Protein AF-A0A9J7KSR6-F1 (afdb_monomer_lite)

Foldseek 3Di:
DDDPDDDDDDDDDPDDPPDPPLDDQDLAAEFQRLSHQDADQAAPVGFGFDQLCDPPPHHDPSHCVNQVPSNSGGRGFTDSPSPRHTKGQGNDNVGGIHHHPRHHDQFAAEFQNLVTQGAAQAAPVGFGFDQLCDPPPHHDPSHCVNQVPSNSGGRGFTDSDSDRHTKGQGNDSVGGIHHHDGHHPPDD

Secondary structure (DSSP, 8-state):
----PPPPP--PPPPP----------SSB-TTSTT------B-TTSPBBPPTT--SSS--S--TTT-TTTT--TT--B-SS--SS-EEEBS-TT--EEE--PPBPPP-B-TTSTT------B-TTSPBBPPTT--SSS--S--TTT-TTTT--TT--B-SS--SS-EEEBS-TT--EEE---PBTT--

Sequence (188 aa):
MADTGLPKPLVVPALLPTSSTTPAPGPCQVGDGASYRGTVSVTQTGKTCQRWDSQTPHWSYNTPENHPSSGLVENYCRNPDGDLRVWCYTTDPDERWDYCDVPVCKPCQVGDGASYRGTVAVTQTGKTCQRWDSQTPHWSYNTPENHPSSGLVENYCRNPDGDLRVWCYTTDPDERWDYCDVPVCGMP

Radius of gyration: 25.18 Å; chains: 1; bounding box: 47×76×62 Å

pLDDT: mean 87.92, std 18.55, range [38.22, 98.81]

Organism: Branchiostoma floridae (NCBI:txid7739)

InterPro domains:
  IPR000001 Kringle [PF00051] (28-105)
  IPR000001 Kringle [PF00051] (108-185)
  IPR000001 Kringle [PS50070] (27-105)
  IPR000001 Kringle [PS50070] (107-185)
  IPR000001 Kringle [SM00130] (26-107)
  IPR000001 Kringle [SM00130] (108-187)
  IPR000001 Kringle [cd00108] (26-105)
  IPR000001 Kringle [cd00108] (107-185)
  IPR013806 Kringle-like fold [SSF57440] (21-106)
  IPR013806 Kringle-like fold [SSF57440] (107-187)
  IPR018056 Kringle, conserved site [PS00021] (76-88)
  IPR018056 Kringle, conserved site [PS00021] (156-168)
  IPR038178 Kringle superfamily [G3DSA:2.40.20.10] (16-106)
  IPR038178 Kringle superfamily [G3DSA:2.40.20.10] (107-188)
  IPR050759 Serine proteases and regulators with kringle domains [PTHR24261] (22-106)

Structure (mmCIF, N/CA/C/O backbone):
data_AF-A0A9J7KSR6-F1
#
_entry.id   AF-A0A9J7KSR6-F1
#
loop_
_atom_site.group_PDB
_atom_site.id
_atom_site.type_symbol
_atom_site.label_atom_id
_atom_site.label_alt_id
_atom_site.label_comp_id
_atom_site.label_asym_id
_atom_site.label_entity_id
_atom_site.label_seq_id
_atom_site.pdbx_PDB_ins_code
_atom_site.Cartn_x
_atom_site.Cartn_y
_atom_site.Cartn_z
_atom_site.occupancy
_atom_site.B_iso_or_equiv
_atom_site.auth_seq_id
_atom_site.auth_comp_id
_atom_site.auth_asym_id
_atom_site.auth_atom_id
_atom_site.pdbx_PDB_model_num
ATOM 1 N N . MET A 1 1 ? 26.097 62.519 31.591 1.00 45.75 1 MET A N 1
ATOM 2 C CA . MET A 1 1 ? 25.568 61.147 31.725 1.00 45.75 1 MET A CA 1
ATOM 3 C C . MET A 1 1 ? 24.891 60.805 30.407 1.00 45.75 1 MET A C 1
ATOM 5 O O . MET A 1 1 ? 23.722 61.116 30.241 1.00 45.75 1 MET A O 1
ATOM 9 N N . ALA A 1 2 ? 25.658 60.332 29.423 1.00 41.94 2 ALA A N 1
ATOM 10 C CA . ALA A 1 2 ? 25.122 59.903 28.134 1.00 41.94 2 ALA A CA 1
ATOM 11 C C . ALA A 1 2 ? 24.941 58.383 28.201 1.00 41.94 2 ALA A C 1
ATOM 13 O O . ALA A 1 2 ? 25.915 57.658 28.388 1.00 41.94 2 ALA A O 1
ATOM 14 N N . ASP A 1 3 ? 23.688 57.946 28.145 1.00 41.56 3 ASP A N 1
ATOM 15 C CA . ASP A 1 3 ? 23.267 56.549 28.175 1.00 41.56 3 ASP A CA 1
ATOM 16 C C . ASP A 1 3 ? 23.501 55.924 26.791 1.00 41.56 3 ASP A C 1
ATOM 18 O O . ASP A 1 3 ? 22.734 56.136 25.852 1.00 41.56 3 ASP A O 1
ATOM 22 N N . THR A 1 4 ? 24.619 55.219 26.623 1.00 43.06 4 THR A N 1
ATOM 23 C CA . THR A 1 4 ? 24.900 54.430 25.418 1.00 43.06 4 THR A CA 1
ATOM 24 C C . THR A 1 4 ? 24.245 53.059 25.559 1.00 43.06 4 THR A C 1
ATOM 26 O O . THR A 1 4 ? 24.900 52.075 25.908 1.00 43.06 4 THR A O 1
ATOM 29 N N . GLY A 1 5 ? 22.937 52.999 25.311 1.00 43.25 5 GLY A N 1
ATOM 30 C CA . GLY A 1 5 ? 22.193 51.746 25.225 1.00 43.25 5 GLY A CA 1
ATOM 31 C C . GLY A 1 5 ? 22.651 50.910 24.025 1.00 43.25 5 GLY A C 1
ATOM 32 O O . GLY A 1 5 ? 22.494 51.318 22.876 1.00 43.25 5 GLY A O 1
ATOM 33 N N . LEU A 1 6 ? 23.212 49.729 24.292 1.00 46.31 6 LEU A N 1
ATOM 34 C CA . LEU A 1 6 ? 23.459 48.688 23.290 1.00 46.31 6 LEU A CA 1
ATOM 35 C C . LEU A 1 6 ? 22.127 48.261 22.631 1.00 46.31 6 LEU A C 1
ATOM 37 O O . LEU A 1 6 ? 21.144 48.057 23.351 1.00 46.31 6 LEU A O 1
ATOM 41 N N . PRO A 1 7 ? 22.061 48.050 21.302 1.00 49.38 7 PRO A N 1
ATOM 42 C CA . PRO A 1 7 ? 20.857 47.518 20.675 1.00 49.38 7 PRO A CA 1
ATOM 43 C C . PRO A 1 7 ? 20.626 46.061 21.104 1.00 49.38 7 PRO A C 1
ATOM 45 O O . PRO A 1 7 ? 21.517 45.215 21.016 1.00 49.38 7 PRO A O 1
ATOM 48 N N . LYS A 1 8 ? 19.407 45.769 21.574 1.00 52.59 8 LYS A N 1
ATOM 49 C CA . LYS A 1 8 ? 18.947 44.407 21.878 1.00 52.59 8 LYS A CA 1
ATOM 50 C C . LYS A 1 8 ? 18.970 43.553 20.599 1.00 52.59 8 LYS A C 1
ATOM 52 O O . LYS A 1 8 ? 18.544 44.048 19.554 1.00 52.59 8 LYS A O 1
ATOM 57 N N . PRO A 1 9 ? 19.412 42.285 20.659 1.00 44.84 9 PRO A N 1
ATOM 58 C CA . PRO A 1 9 ? 19.365 41.401 19.503 1.00 44.84 9 PRO A CA 1
ATOM 59 C C . PRO A 1 9 ? 17.911 41.164 19.074 1.00 44.84 9 PRO A C 1
ATOM 61 O O . PRO A 1 9 ? 17.035 40.901 19.901 1.00 44.84 9 PRO A O 1
ATOM 64 N N . LEU A 1 10 ? 17.664 41.275 17.769 1.00 45.91 10 LEU A N 1
ATOM 65 C CA . LEU A 1 10 ? 16.397 40.925 17.135 1.00 45.91 10 LEU A CA 1
ATOM 66 C C . LEU A 1 10 ? 16.142 39.425 17.326 1.00 45.91 10 LEU A C 1
ATOM 68 O O . LEU A 1 10 ? 16.892 38.591 16.824 1.00 45.91 10 LEU A O 1
ATOM 72 N N . VAL A 1 11 ? 15.079 39.086 18.054 1.00 49.22 11 VAL A N 1
ATOM 73 C CA . VAL A 1 11 ? 14.565 37.716 18.129 1.00 49.22 11 VAL A CA 1
ATOM 74 C C . VAL A 1 11 ? 13.909 37.405 16.787 1.00 49.22 11 VAL A C 1
ATOM 76 O O . VAL A 1 11 ? 12.852 37.946 16.467 1.00 49.22 11 VAL A O 1
ATOM 79 N N . VAL A 1 12 ? 14.552 36.561 15.983 1.00 49.06 12 VAL A N 1
ATOM 80 C CA . VAL A 1 12 ? 13.954 36.007 14.764 1.00 49.06 12 VAL A CA 1
ATOM 81 C C . VAL A 1 12 ? 12.967 34.912 15.194 1.00 49.06 12 VAL A C 1
ATOM 83 O O . VAL A 1 12 ? 13.375 34.017 15.939 1.00 49.06 12 VAL A O 1
ATOM 86 N N . PRO A 1 13 ? 11.686 34.942 14.780 1.00 43.84 13 PRO A N 1
ATOM 87 C CA . PRO A 1 13 ? 10.762 33.857 15.080 1.00 43.84 13 PRO A CA 1
ATOM 88 C C . PRO A 1 13 ? 11.261 32.580 14.403 1.00 43.84 13 PRO A C 1
ATOM 90 O O . PRO A 1 13 ? 11.486 32.562 13.192 1.00 43.84 13 PRO A O 1
ATOM 93 N N . ALA A 1 14 ? 11.447 31.516 15.182 1.00 42.88 14 ALA A N 1
ATOM 94 C CA . ALA A 1 14 ? 11.719 30.198 14.634 1.00 42.88 14 ALA A CA 1
ATOM 95 C C . ALA A 1 14 ? 10.550 29.792 13.722 1.00 42.88 14 ALA A C 1
ATOM 97 O O . ALA A 1 14 ? 9.394 29.772 14.147 1.00 42.88 14 ALA A O 1
ATOM 98 N N . LEU A 1 15 ? 10.859 29.496 12.459 1.00 40.38 15 LEU A N 1
ATOM 99 C CA . LEU A 1 15 ? 9.922 28.895 11.520 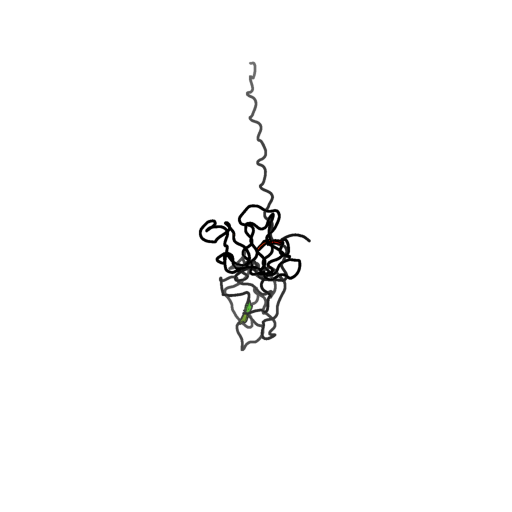1.00 40.38 15 LEU A CA 1
ATOM 100 C C . LEU A 1 15 ? 9.482 27.540 12.089 1.00 40.38 15 LEU A C 1
ATOM 102 O O . LEU A 1 1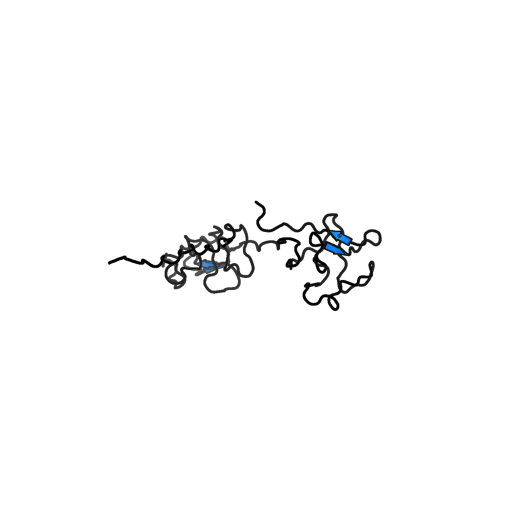5 ? 10.300 26.638 12.266 1.00 40.38 15 LEU A O 1
ATOM 106 N N . LEU A 1 16 ? 8.191 27.412 12.394 1.00 43.00 16 LEU A N 1
ATOM 107 C CA . LEU A 1 16 ? 7.566 26.127 12.692 1.00 43.00 16 LEU A CA 1
ATOM 108 C C . LEU A 1 16 ? 7.691 25.236 11.444 1.00 43.00 16 LEU A C 1
ATOM 110 O O . LEU A 1 16 ? 7.296 25.686 10.363 1.00 43.00 16 LEU A O 1
ATOM 114 N N . PRO A 1 17 ? 8.186 23.989 11.542 1.00 39.19 17 PRO A N 1
ATOM 115 C CA . PRO A 1 17 ? 8.057 23.051 10.441 1.00 39.19 17 PRO A CA 1
ATOM 116 C C . PRO A 1 17 ? 6.571 22.714 10.282 1.00 39.19 17 PRO A C 1
ATOM 118 O O . PRO A 1 17 ? 5.992 21.940 11.041 1.00 39.19 17 PRO A O 1
ATOM 121 N N . THR A 1 18 ? 5.935 23.334 9.292 1.00 45.56 18 THR A N 1
ATOM 122 C CA . THR A 1 18 ? 4.663 22.864 8.752 1.00 45.56 18 THR A CA 1
ATOM 123 C C . THR A 1 18 ? 4.987 21.724 7.802 1.00 45.56 18 THR A C 1
ATOM 125 O O . THR A 1 18 ? 5.663 21.948 6.804 1.00 45.56 18 THR A O 1
ATOM 128 N N . SER A 1 19 ? 4.591 20.501 8.167 1.00 43.28 19 SER A N 1
ATOM 129 C CA . SER A 1 19 ? 4.223 19.375 7.283 1.00 43.28 19 SER A CA 1
ATOM 130 C C . SER A 1 19 ? 4.150 18.074 8.093 1.00 43.28 19 SER A C 1
ATOM 132 O O . SER A 1 19 ? 4.876 17.119 7.833 1.00 43.28 19 SER A O 1
ATOM 134 N N . SER A 1 20 ? 3.265 18.000 9.089 1.00 38.97 20 SER A N 1
ATOM 135 C CA . SER A 1 20 ? 2.709 16.700 9.466 1.00 38.97 20 SER A CA 1
ATOM 136 C C . SER A 1 20 ? 1.537 16.442 8.524 1.00 38.97 20 SER A C 1
ATOM 138 O O . SER A 1 20 ? 0.400 16.816 8.816 1.00 38.97 20 SER A O 1
ATOM 140 N N . THR A 1 21 ? 1.820 15.867 7.356 1.00 38.41 21 THR A N 1
ATOM 141 C CA . THR A 1 21 ? 0.779 15.305 6.492 1.00 38.41 21 THR A CA 1
ATOM 142 C C . THR A 1 21 ? 0.221 14.082 7.208 1.00 38.41 21 THR A C 1
ATOM 144 O O . THR A 1 21 ? 0.643 12.957 6.962 1.00 38.41 21 THR A O 1
ATOM 147 N N . THR A 1 22 ? -0.686 14.304 8.158 1.00 38.22 22 THR A N 1
ATOM 148 C CA . THR A 1 22 ? -1.562 13.254 8.668 1.00 38.22 22 THR A CA 1
ATOM 149 C C . THR A 1 22 ? -2.391 12.802 7.469 1.00 38.22 22 THR A C 1
ATOM 151 O O . THR A 1 22 ? -3.138 13.627 6.934 1.00 38.22 22 THR A O 1
ATOM 154 N N . PRO A 1 23 ? -2.251 11.555 6.984 1.00 42.22 23 PRO A N 1
ATOM 155 C CA . PRO A 1 23 ? -3.109 11.075 5.917 1.00 42.22 23 PRO A CA 1
ATOM 156 C C . PRO A 1 23 ? -4.551 11.215 6.401 1.00 42.22 23 PRO A C 1
ATOM 158 O O . PRO A 1 23 ? -4.866 10.834 7.533 1.00 42.22 23 PRO A O 1
ATOM 161 N N . ALA A 1 24 ? -5.414 11.792 5.565 1.00 41.31 24 ALA A N 1
ATOM 162 C CA . ALA A 1 24 ? -6.855 11.750 5.779 1.00 41.31 24 ALA A CA 1
ATOM 163 C C . ALA A 1 24 ? -7.285 10.308 6.130 1.00 41.31 24 ALA A C 1
ATOM 165 O O . ALA A 1 24 ? -6.604 9.374 5.696 1.00 41.31 24 ALA A O 1
ATOM 166 N N . PRO A 1 25 ? -8.374 10.099 6.900 1.00 49.09 25 PRO A N 1
ATOM 167 C CA . PRO A 1 25 ? -8.855 8.764 7.239 1.00 49.09 25 PRO A CA 1
ATOM 168 C C . PRO A 1 25 ? -9.010 7.929 5.964 1.00 49.09 25 PRO A C 1
ATOM 170 O O . PRO A 1 25 ? -9.951 8.112 5.194 1.00 49.09 25 PRO A O 1
ATOM 173 N N . GLY A 1 26 ? -8.033 7.065 5.693 1.00 60.00 26 GLY A N 1
ATOM 174 C CA . GLY A 1 26 ? -8.022 6.279 4.473 1.00 60.00 26 GLY A CA 1
ATOM 175 C C . GLY A 1 26 ? -9.141 5.241 4.532 1.00 60.00 26 GLY A C 1
ATOM 176 O O . GLY A 1 26 ? -9.371 4.667 5.600 1.00 60.00 26 GLY A O 1
ATOM 177 N N . PRO A 1 27 ? -9.816 4.928 3.412 1.00 77.50 27 PRO A N 1
ATOM 178 C CA . PRO A 1 27 ? -10.795 3.839 3.350 1.00 77.50 27 PRO A CA 1
ATOM 179 C C . PRO A 1 27 ? -10.156 2.446 3.516 1.00 77.50 27 PRO A C 1
ATOM 181 O O . PRO A 1 27 ? -10.845 1.436 3.421 1.00 77.50 27 PRO A O 1
ATOM 184 N N . CYS A 1 28 ? -8.841 2.377 3.729 1.00 84.19 28 CYS A N 1
ATOM 185 C CA . CYS A 1 28 ? -8.033 1.172 3.692 1.00 84.19 28 CYS A CA 1
ATOM 186 C C . CYS A 1 28 ? -6.898 1.228 4.729 1.00 84.19 28 CYS A C 1
ATOM 188 O O . CYS A 1 28 ? -6.508 2.308 5.178 1.00 84.19 28 CYS A O 1
ATOM 190 N N . GLN A 1 29 ? -6.363 0.068 5.107 1.00 87.62 29 GLN A N 1
ATOM 191 C CA . GLN A 1 29 ? -5.248 -0.073 6.048 1.00 87.62 29 GLN A CA 1
ATOM 192 C C . GLN A 1 29 ? -3.904 -0.232 5.319 1.00 87.62 29 GLN A C 1
ATOM 194 O O . GLN A 1 29 ? -3.817 -0.918 4.304 1.00 87.62 29 GLN A O 1
ATOM 199 N N . VAL A 1 30 ? -2.842 0.396 5.831 1.00 84.56 30 VAL A N 1
ATOM 200 C CA . VAL A 1 30 ? -1.458 0.212 5.355 1.00 84.56 30 VAL A CA 1
ATOM 201 C C . VAL A 1 30 ? -0.717 -0.667 6.358 1.00 84.56 30 VAL A C 1
ATOM 203 O O . VAL A 1 30 ? -0.799 -0.406 7.556 1.00 84.56 30 VAL A O 1
ATOM 206 N N . GLY A 1 31 ? 0.025 -1.670 5.880 1.00 87.25 31 GLY A N 1
ATOM 207 C CA . GLY A 1 31 ? 0.743 -2.600 6.756 1.00 87.25 31 GLY A CA 1
ATOM 208 C C . GLY A 1 31 ? -0.215 -3.363 7.675 1.00 87.25 31 GLY A C 1
ATOM 209 O O . GLY A 1 31 ? -1.200 -3.923 7.200 1.00 87.25 31 GLY A O 1
ATOM 210 N N . ASP A 1 32 ? 0.067 -3.337 8.975 1.00 91.94 32 ASP A N 1
ATOM 211 C CA . ASP A 1 32 ? -0.762 -3.904 10.052 1.00 91.94 32 ASP A CA 1
ATOM 212 C C . ASP A 1 32 ? -1.982 -3.034 10.425 1.00 91.94 32 ASP A C 1
ATOM 214 O O . ASP A 1 32 ? -2.796 -3.393 11.278 1.00 91.94 32 ASP A O 1
ATOM 218 N N . GLY A 1 33 ? -2.116 -1.857 9.808 1.00 93.69 33 GLY A N 1
ATOM 219 C CA . GLY A 1 33 ? -3.194 -0.921 10.085 1.00 93.69 33 GLY A CA 1
ATOM 220 C C . GLY A 1 33 ? -3.040 -0.109 11.373 1.00 93.69 33 GLY A C 1
ATOM 221 O O . GLY A 1 33 ? -4.000 0.549 11.770 1.00 93.69 33 GLY A O 1
ATOM 222 N N . ALA A 1 34 ? -1.857 -0.046 11.996 1.00 94.25 34 ALA A N 1
ATOM 223 C CA . ALA A 1 34 ? -1.606 0.823 13.157 1.00 94.25 34 ALA A CA 1
ATOM 224 C C . ALA A 1 34 ? -1.933 2.307 12.880 1.00 94.25 34 ALA A C 1
ATOM 226 O O . ALA A 1 34 ? -2.398 3.052 13.752 1.00 94.25 34 ALA A O 1
ATOM 227 N N . SER A 1 35 ? -1.744 2.745 11.632 1.00 91.19 35 SER A N 1
ATOM 228 C CA . SER A 1 35 ? -2.070 4.095 11.157 1.00 91.19 35 SER A CA 1
ATOM 229 C C . SER A 1 35 ? -3.512 4.257 10.668 1.00 91.19 35 SER A C 1
ATOM 231 O O . SER A 1 35 ? -3.918 5.370 10.333 1.00 91.19 35 SER A O 1
ATOM 233 N N . TYR A 1 36 ? -4.311 3.187 10.632 1.00 92.75 36 TYR A N 1
ATOM 234 C CA . TYR A 1 36 ? -5.688 3.253 10.156 1.00 92.75 36 TYR A CA 1
ATOM 235 C C . TYR A 1 36 ? -6.534 4.139 11.073 1.00 92.75 36 TYR A C 1
ATOM 237 O O . TYR A 1 36 ? -6.545 3.986 12.298 1.00 92.75 36 TYR A O 1
ATOM 245 N N . ARG A 1 37 ? -7.247 5.097 10.477 1.00 94.19 37 ARG A N 1
ATOM 246 C CA . ARG A 1 37 ? -8.121 6.042 11.191 1.00 94.19 37 ARG A CA 1
ATOM 247 C C . ARG A 1 37 ? -9.530 6.117 10.604 1.00 94.19 37 ARG A C 1
ATOM 249 O O . ARG A 1 37 ? -10.273 7.029 10.948 1.00 94.19 37 ARG A O 1
ATOM 256 N N . GLY A 1 38 ? -9.910 5.165 9.748 1.00 92.69 38 GLY A N 1
ATOM 257 C CA . GLY A 1 38 ? -11.264 5.082 9.196 1.00 92.69 38 GLY A CA 1
ATOM 258 C C . GLY A 1 38 ? -12.326 4.717 10.243 1.00 92.69 38 GLY A C 1
ATOM 259 O O . GLY A 1 38 ? -12.038 4.594 11.439 1.00 92.69 38 GLY A O 1
ATOM 260 N N . THR A 1 39 ? -13.567 4.561 9.785 1.00 95.81 39 THR A N 1
ATOM 261 C CA . THR A 1 39 ? -14.770 4.475 10.634 1.00 95.81 39 THR A CA 1
ATOM 262 C C . THR A 1 39 ? -15.467 3.112 10.606 1.00 95.81 39 THR A C 1
ATOM 264 O O . THR A 1 39 ? -16.602 2.996 11.063 1.00 95.81 39 THR A O 1
ATOM 267 N N . VAL A 1 40 ? -14.819 2.068 10.078 1.00 96.38 40 VAL A N 1
ATOM 268 C CA . VAL A 1 40 ? -15.363 0.701 10.144 1.00 96.38 40 VAL A CA 1
ATOM 269 C C . VAL A 1 40 ? -15.535 0.302 11.612 1.00 96.38 40 VAL A C 1
ATOM 271 O O . VAL A 1 40 ? -14.611 0.478 12.400 1.00 96.38 40 VAL A O 1
ATOM 274 N N . SER A 1 41 ? -16.719 -0.196 11.969 1.00 97.81 41 SER A N 1
ATOM 275 C CA . SER A 1 41 ? -17.143 -0.519 13.345 1.00 97.81 41 SER A CA 1
ATOM 276 C C . SER A 1 41 ? -17.863 -1.871 13.449 1.00 97.81 41 SER A C 1
ATOM 278 O O . SER A 1 41 ? -18.639 -2.125 14.378 1.00 97.81 41 SER A O 1
ATOM 280 N N . VAL A 1 42 ? -17.620 -2.742 12.470 1.00 97.62 42 VAL A N 1
ATOM 281 C CA . VAL A 1 42 ? -18.161 -4.100 12.391 1.00 97.62 42 VAL A CA 1
ATOM 282 C C . VAL A 1 42 ? -17.020 -5.047 12.032 1.00 97.62 42 VAL A C 1
ATOM 284 O O . VAL A 1 42 ? -16.173 -4.715 11.198 1.00 97.62 42 VAL A O 1
ATOM 287 N N . THR A 1 43 ? -16.984 -6.209 12.677 1.00 98.38 43 THR A N 1
ATOM 288 C CA . THR A 1 43 ? -15.951 -7.227 12.463 1.00 98.38 43 THR A CA 1
ATOM 289 C C . THR A 1 43 ? -16.154 -7.959 11.134 1.00 98.38 43 THR A C 1
ATOM 291 O O . THR A 1 43 ? -17.219 -7.892 10.519 1.00 98.38 43 THR A O 1
ATOM 294 N N . GLN A 1 44 ? -15.147 -8.713 10.694 1.00 97.06 44 GLN A N 1
ATOM 295 C CA . GLN A 1 44 ? -15.220 -9.565 9.502 1.00 97.06 44 GLN A CA 1
ATOM 296 C C . GLN A 1 44 ? -16.329 -10.630 9.608 1.00 97.06 44 GLN A C 1
ATOM 298 O O . GLN A 1 44 ? -16.865 -11.069 8.594 1.00 97.06 44 GLN A O 1
ATOM 303 N N . THR A 1 45 ? -16.708 -11.025 10.830 1.00 97.50 45 THR A N 1
ATOM 304 C CA . THR A 1 45 ? -17.836 -11.937 11.086 1.00 97.50 45 THR A CA 1
ATOM 305 C C . THR A 1 45 ? -19.182 -11.224 11.270 1.00 97.50 45 THR A C 1
ATOM 307 O O . THR A 1 45 ? -20.183 -11.874 11.564 1.00 97.50 45 THR A O 1
ATOM 310 N N . GLY A 1 46 ? -19.244 -9.902 11.075 1.00 97.69 46 GLY A N 1
ATOM 311 C CA . GLY A 1 46 ? -20.483 -9.123 11.142 1.00 97.69 46 GLY A CA 1
ATOM 312 C C . GLY A 1 46 ? -20.893 -8.675 12.548 1.00 97.69 46 GLY A C 1
ATOM 313 O O . GLY A 1 46 ? -22.000 -8.163 12.715 1.00 97.69 46 GLY A O 1
ATOM 314 N N . LYS A 1 47 ? -20.036 -8.836 13.565 1.00 98.50 47 LYS A N 1
ATOM 315 C CA . LYS A 1 47 ? -20.339 -8.422 14.944 1.00 98.50 47 LYS A CA 1
ATOM 316 C C . LYS A 1 47 ? -20.103 -6.923 15.119 1.00 98.50 47 LYS A C 1
ATOM 318 O O . LYS A 1 47 ? -19.096 -6.386 14.662 1.00 98.50 47 LYS A O 1
ATOM 323 N N . THR A 1 48 ? -21.014 -6.232 15.802 1.00 98.56 48 THR A N 1
ATOM 324 C CA . THR A 1 48 ? -20.835 -4.809 16.127 1.00 98.56 48 THR A CA 1
ATOM 325 C C . THR A 1 48 ? -19.716 -4.636 17.148 1.00 98.56 48 THR A C 1
ATOM 327 O O . THR A 1 48 ? -19.692 -5.336 18.164 1.00 98.56 48 THR A O 1
ATOM 330 N N . CYS A 1 49 ? -18.821 -3.682 16.904 1.00 98.75 49 CYS A N 1
ATOM 331 C CA . CYS A 1 49 ? -17.728 -3.368 17.814 1.00 98.75 49 CYS A CA 1
ATOM 332 C C . CYS A 1 49 ? -18.223 -2.705 19.111 1.00 98.75 49 CYS A C 1
ATOM 334 O O . CYS A 1 49 ? -19.106 -1.842 19.095 1.00 98.75 49 CYS A O 1
ATOM 336 N N . GLN A 1 50 ? -17.604 -3.060 20.231 1.00 98.75 50 GLN A N 1
ATOM 337 C CA . GLN A 1 50 ? -17.698 -2.359 21.506 1.00 98.75 50 GLN A CA 1
ATOM 338 C C . GLN A 1 50 ? -16.862 -1.070 21.447 1.00 98.75 50 GLN A C 1
ATOM 340 O O . GLN A 1 50 ? -15.797 -1.038 20.828 1.00 98.75 50 GLN A O 1
ATOM 345 N N . ARG A 1 51 ? -17.331 0.005 22.095 1.00 98.69 51 ARG A N 1
ATOM 346 C CA . ARG A 1 51 ? -16.546 1.243 22.215 1.00 98.69 51 ARG A CA 1
ATOM 347 C C . ARG A 1 51 ? -15.276 1.013 23.033 1.00 98.69 51 ARG A C 1
ATOM 349 O O . ARG A 1 51 ? -15.322 0.328 24.051 1.00 98.69 51 ARG A O 1
ATOM 356 N N . TRP A 1 52 ? -14.178 1.649 22.638 1.00 98.56 52 TRP A N 1
ATOM 357 C CA . TRP A 1 52 ? -12.885 1.518 23.324 1.00 98.56 52 TRP A CA 1
ATOM 358 C C . TRP A 1 52 ? -12.874 2.098 24.745 1.00 98.56 52 TRP A C 1
ATOM 360 O O . TRP A 1 52 ? -12.076 1.677 25.577 1.00 98.56 52 TRP A O 1
ATOM 370 N N . ASP A 1 53 ? -13.761 3.054 25.028 1.00 98.00 53 ASP A N 1
ATOM 371 C CA . ASP A 1 53 ? -13.977 3.623 26.364 1.00 98.00 53 ASP A CA 1
ATOM 372 C C . ASP A 1 53 ? -14.957 2.796 27.223 1.00 98.00 53 ASP A C 1
ATOM 374 O O . ASP A 1 53 ? -15.100 3.042 28.422 1.00 98.00 53 ASP A O 1
ATOM 378 N N . SER A 1 54 ? -15.613 1.784 26.642 1.00 98.19 54 SER A N 1
ATOM 379 C CA . SER A 1 54 ? -16.505 0.878 27.365 1.00 98.19 54 SER A CA 1
ATOM 380 C C . SER A 1 54 ? -15.731 -0.283 27.978 1.00 98.19 54 SER A C 1
ATOM 382 O O . SER A 1 54 ? -14.825 -0.848 27.370 1.00 98.19 54 SER A O 1
ATOM 384 N N . GLN A 1 55 ? -16.162 -0.698 29.167 1.00 98.00 55 GLN A N 1
ATOM 385 C CA . GLN A 1 55 ? -15.654 -1.877 29.875 1.0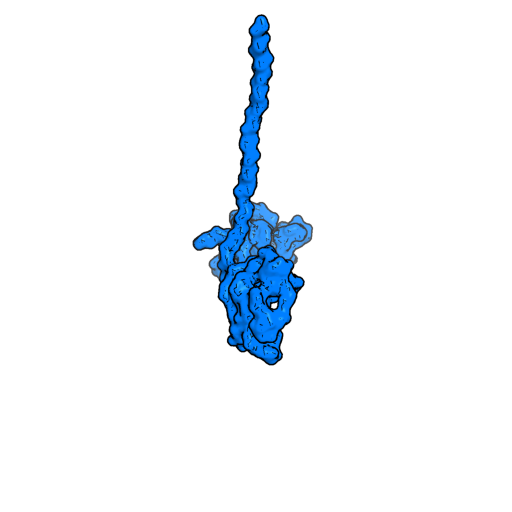0 98.00 55 GLN A CA 1
ATOM 386 C C . GLN A 1 55 ? -16.678 -3.025 29.914 1.00 98.00 55 GLN A C 1
ATOM 388 O O . GLN A 1 55 ? -16.549 -3.953 30.709 1.00 98.00 55 GLN A O 1
ATOM 393 N N . THR A 1 56 ? -17.717 -2.948 29.077 1.00 96.94 56 THR A N 1
ATOM 394 C CA . THR A 1 56 ? -18.781 -3.952 28.944 1.00 96.94 56 THR A CA 1
ATOM 395 C C . THR A 1 56 ? -19.177 -4.141 27.468 1.00 96.94 56 THR A C 1
ATOM 397 O O . THR A 1 56 ? -19.232 -3.134 26.745 1.00 96.94 56 THR A O 1
ATOM 400 N N . PRO A 1 57 ? -19.468 -5.378 27.007 1.00 97.94 57 PRO A N 1
ATOM 401 C CA . PRO A 1 57 ? -19.389 -6.650 27.749 1.00 97.94 57 PRO A CA 1
ATOM 402 C C . PRO A 1 57 ? -17.963 -7.078 28.129 1.00 97.94 57 PRO A C 1
ATOM 404 O O . PRO A 1 57 ? -17.787 -7.826 29.089 1.00 97.94 57 PRO A O 1
ATOM 407 N N . HIS A 1 58 ? -16.943 -6.564 27.442 1.00 98.25 58 HIS A N 1
ATOM 408 C CA . HIS A 1 58 ? -15.556 -6.967 27.656 1.00 98.25 58 HIS A CA 1
ATOM 409 C C . HIS A 1 58 ? -14.754 -5.871 28.347 1.00 98.25 58 HIS A C 1
ATOM 411 O O . HIS A 1 58 ? -14.544 -4.793 27.796 1.00 98.25 58 HIS A O 1
ATOM 417 N N . TRP A 1 59 ? -14.223 -6.163 29.533 1.00 98.06 59 TRP A N 1
ATOM 418 C CA . TRP A 1 59 ? -13.203 -5.311 30.148 1.00 98.06 59 TRP A CA 1
ATOM 419 C C . TRP A 1 59 ? -11.915 -5.339 29.317 1.00 98.06 59 TRP A C 1
ATOM 421 O O . TRP A 1 59 ? -11.509 -6.420 28.876 1.00 98.06 59 TRP A O 1
ATOM 431 N N . SER A 1 60 ? -11.243 -4.204 29.131 1.00 95.81 60 SER A N 1
ATOM 432 C CA . SER A 1 60 ? -10.007 -4.101 28.354 1.00 95.81 60 SER A CA 1
ATOM 433 C C . SER A 1 60 ? -9.035 -3.030 28.859 1.00 95.81 60 SER A C 1
ATOM 435 O O . SER A 1 60 ? -9.434 -2.012 29.421 1.00 95.81 60 SER A O 1
ATOM 437 N N . TYR A 1 61 ? -7.740 -3.262 28.608 1.00 96.25 61 TYR A N 1
ATOM 438 C CA . TYR A 1 61 ? -6.671 -2.285 28.847 1.00 96.25 61 TYR A CA 1
ATOM 439 C C . TYR A 1 61 ? -6.469 -1.326 27.663 1.00 96.25 61 TYR A C 1
ATOM 441 O O . TYR A 1 61 ? -5.994 -0.210 27.857 1.00 96.25 61 TYR A O 1
ATOM 449 N N . ASN A 1 62 ? -6.861 -1.734 26.453 1.00 96.94 62 ASN A N 1
ATOM 450 C CA . ASN A 1 62 ? -6.743 -0.938 25.234 1.00 96.94 62 ASN A CA 1
ATOM 451 C C . ASN A 1 62 ? -7.810 0.171 25.210 1.00 96.94 62 ASN A C 1
ATOM 453 O O . ASN A 1 62 ? -8.778 0.091 24.461 1.00 96.94 62 ASN A O 1
ATOM 457 N N . THR A 1 63 ? -7.642 1.191 26.051 1.00 97.81 63 THR A N 1
ATOM 458 C CA . THR A 1 63 ? -8.544 2.347 26.161 1.00 97.81 63 THR A CA 1
ATOM 459 C C . THR A 1 63 ? -7.880 3.621 25.634 1.00 97.81 63 THR A C 1
ATOM 461 O O . THR A 1 63 ? -6.645 3.675 25.539 1.00 97.81 63 THR A O 1
ATOM 464 N N . PRO A 1 64 ? -8.655 4.673 25.306 1.00 97.56 64 PRO A N 1
ATOM 465 C CA . PRO A 1 64 ? -8.100 5.955 24.870 1.00 97.56 64 PRO A CA 1
ATOM 466 C C . PRO A 1 64 ? -7.112 6.562 25.874 1.00 97.56 64 PRO A C 1
ATOM 468 O O . PRO A 1 64 ? -6.151 7.212 25.475 1.00 97.56 64 PRO A O 1
ATOM 471 N N . GLU A 1 65 ? -7.320 6.332 27.170 1.00 97.31 65 GLU A N 1
ATOM 472 C CA . GLU A 1 65 ? -6.459 6.826 28.247 1.00 97.31 65 GLU A CA 1
ATOM 473 C C . GLU A 1 65 ? -5.110 6.101 28.283 1.00 97.31 65 GLU A C 1
ATOM 475 O O . GLU A 1 65 ? -4.076 6.739 28.475 1.00 97.31 65 GLU A O 1
ATOM 480 N N . ASN A 1 66 ? -5.110 4.780 28.077 1.00 97.50 66 ASN A N 1
ATOM 481 C CA . ASN A 1 66 ? -3.892 3.968 28.107 1.00 97.50 66 ASN A CA 1
ATOM 482 C C . ASN A 1 66 ? -3.113 4.031 26.781 1.00 97.50 66 ASN A C 1
ATOM 484 O O . ASN A 1 66 ? -1.891 3.900 26.780 1.00 97.50 66 ASN A O 1
ATOM 488 N N . HIS A 1 67 ? -3.803 4.268 25.658 1.00 96.62 67 HIS A N 1
ATOM 489 C CA . HIS A 1 67 ? -3.219 4.334 24.314 1.00 96.62 67 HIS A CA 1
ATOM 490 C C . HIS A 1 67 ? -3.632 5.622 23.562 1.00 96.62 67 HIS A C 1
ATOM 492 O O . HIS A 1 67 ? -4.279 5.557 22.508 1.00 96.62 67 HIS A O 1
ATOM 498 N N . PRO A 1 68 ? -3.238 6.816 24.049 1.00 96.62 68 PRO A N 1
ATOM 499 C CA . PRO A 1 68 ? -3.742 8.100 23.546 1.00 96.62 68 PRO A CA 1
ATOM 500 C C . PRO A 1 68 ? -3.351 8.419 22.093 1.00 96.62 68 PRO A C 1
ATOM 502 O O . PRO A 1 68 ? -4.039 9.182 21.417 1.00 96.62 68 PRO A O 1
ATOM 505 N N . SER A 1 69 ? -2.270 7.829 21.572 1.00 94.94 69 SER A N 1
ATOM 506 C CA . SER A 1 69 ? -1.818 8.008 20.182 1.00 94.94 69 SER A CA 1
ATOM 507 C C . SER A 1 69 ? -2.456 7.021 19.192 1.00 94.94 69 SER A C 1
ATOM 509 O O . SER A 1 69 ? -2.365 7.214 17.973 1.00 94.94 69 SER A O 1
ATOM 511 N N . SER A 1 70 ? -3.146 5.989 19.684 1.00 95.56 70 SER A N 1
ATOM 512 C CA . SER A 1 70 ? -3.704 4.909 18.856 1.00 95.56 70 SER A CA 1
ATOM 513 C C . SER A 1 70 ? -5.038 5.271 18.196 1.00 95.56 70 SER A C 1
ATOM 515 O O . SER A 1 70 ? -5.560 4.507 17.386 1.00 95.56 70 SER A O 1
ATOM 517 N N . GLY A 1 71 ? -5.591 6.454 18.489 1.00 96.00 71 GLY A N 1
ATOM 518 C CA . GLY A 1 71 ? -6.821 6.946 17.865 1.00 96.00 71 GLY A CA 1
ATOM 519 C C . GLY A 1 71 ? -8.043 6.078 18.166 1.00 96.00 71 GLY A C 1
ATOM 520 O O . GLY A 1 71 ? -8.879 5.897 17.277 1.00 96.00 71 GLY A O 1
ATOM 521 N N . LEU A 1 72 ? -8.123 5.537 19.387 1.00 97.75 72 LEU A N 1
ATOM 522 C CA . LEU A 1 72 ? -9.201 4.684 19.899 1.00 97.75 72 LEU A CA 1
ATOM 523 C C . LEU A 1 72 ? -10.507 5.475 20.096 1.00 97.75 72 LEU A C 1
ATOM 525 O O . LEU A 1 72 ? -10.983 5.686 21.199 1.00 97.75 72 LEU A O 1
ATOM 529 N N . VAL A 1 73 ? -11.065 5.986 19.006 1.00 96.69 73 VAL A N 1
ATOM 530 C CA . VAL A 1 73 ? -12.270 6.821 18.999 1.00 96.69 73 VAL A CA 1
ATOM 531 C C . VAL A 1 73 ? -13.487 5.947 18.708 1.00 96.69 73 VAL A C 1
ATOM 533 O O . VAL A 1 73 ? -13.433 5.101 17.812 1.00 96.69 73 VAL A O 1
ATOM 536 N N . GLU A 1 74 ? -14.585 6.180 19.435 1.00 98.12 74 GLU A N 1
ATOM 537 C CA . GLU A 1 74 ? -15.842 5.430 19.303 1.00 98.12 74 GLU A CA 1
ATOM 538 C C . GLU A 1 74 ? -15.615 3.910 19.436 1.00 98.12 74 GLU A C 1
ATOM 540 O O . GLU A 1 74 ? -14.934 3.454 20.354 1.00 98.12 74 GLU A O 1
ATOM 545 N N . ASN A 1 75 ? -16.191 3.119 18.534 1.00 98.44 75 ASN A N 1
ATOM 546 C CA . ASN A 1 75 ? -15.999 1.679 18.403 1.00 98.44 75 ASN A CA 1
ATOM 547 C C . ASN A 1 75 ? -15.321 1.317 17.070 1.00 98.44 75 ASN A C 1
ATOM 549 O O . ASN A 1 75 ? -15.556 0.245 16.517 1.00 98.44 75 ASN A O 1
ATOM 553 N N . TYR A 1 76 ? -14.526 2.228 16.505 1.00 98.25 76 TYR A N 1
ATOM 554 C CA . TYR A 1 76 ? -13.899 1.997 15.207 1.00 98.25 76 TYR A CA 1
ATOM 555 C C . TYR A 1 76 ? -12.746 1.005 15.305 1.00 98.25 76 TYR A C 1
ATOM 557 O O . TYR A 1 76 ? -11.977 1.046 16.255 1.00 98.25 76 TYR A O 1
ATOM 565 N N . CYS A 1 77 ? -12.561 0.165 14.295 1.00 97.94 77 CYS A N 1
ATOM 566 C CA . CYS A 1 77 ? -11.493 -0.827 14.265 1.00 97.94 77 CYS A CA 1
ATOM 567 C C . CYS A 1 77 ? -10.110 -0.172 14.307 1.00 97.94 77 CYS A C 1
ATOM 569 O O . CYS A 1 77 ? -9.839 0.776 13.561 1.00 97.94 77 CYS A O 1
ATOM 571 N N . ARG A 1 78 ? -9.226 -0.664 15.175 1.00 98.06 78 ARG A N 1
ATOM 572 C CA . ARG A 1 78 ? -7.880 -0.120 15.406 1.00 98.06 78 ARG A CA 1
ATOM 573 C C . ARG A 1 78 ? -6.897 -1.248 15.679 1.00 98.06 78 ARG A C 1
ATOM 575 O O . ARG A 1 78 ? -7.290 -2.387 15.882 1.00 98.06 78 ARG A O 1
ATOM 582 N N . ASN A 1 79 ? -5.617 -0.908 15.667 1.00 97.69 79 ASN A N 1
ATOM 583 C CA . ASN A 1 79 ? -4.547 -1.816 16.048 1.00 97.69 79 ASN A CA 1
ATOM 584 C C . ASN A 1 79 ? -3.629 -1.109 17.067 1.00 97.69 79 ASN A C 1
ATOM 586 O O . ASN A 1 79 ? -2.616 -0.525 16.677 1.00 97.69 79 ASN A O 1
ATOM 590 N N . PRO A 1 80 ? -4.043 -1.016 18.347 1.00 97.38 80 PRO A N 1
ATOM 591 C CA . PRO A 1 80 ? -3.297 -0.290 19.379 1.00 97.38 80 PRO A CA 1
ATOM 592 C C . PRO A 1 80 ? -2.086 -1.049 19.935 1.00 97.38 80 PRO A C 1
ATOM 594 O O . PRO A 1 80 ? -1.272 -0.440 20.630 1.00 97.38 80 PRO A O 1
ATOM 597 N N . ASP A 1 81 ? -1.996 -2.348 19.665 1.00 95.62 81 ASP A N 1
ATOM 598 C CA . ASP A 1 81 ? -1.077 -3.306 20.279 1.00 95.62 81 ASP A CA 1
ATOM 599 C C . ASP A 1 81 ? -0.122 -3.982 19.282 1.00 95.62 81 ASP A C 1
ATOM 601 O O . ASP A 1 81 ? 0.736 -4.760 19.696 1.00 95.62 81 ASP A O 1
ATOM 605 N N . GLY A 1 82 ? -0.204 -3.636 17.993 1.00 94.56 82 GLY A N 1
ATOM 606 C CA . GLY A 1 82 ? 0.682 -4.175 16.959 1.00 94.56 82 GLY A CA 1
ATOM 607 C C . GLY A 1 82 ? 0.327 -5.605 16.552 1.00 94.56 82 GLY A C 1
ATOM 608 O O . GLY A 1 82 ? 1.212 -6.374 16.175 1.00 94.56 82 GLY A O 1
ATOM 609 N N . ASP A 1 83 ? -0.955 -5.967 16.644 1.00 96.56 83 ASP A N 1
ATOM 610 C CA . ASP A 1 83 ? -1.495 -7.204 16.082 1.00 96.56 83 ASP A CA 1
ATOM 611 C C . ASP A 1 83 ? -1.359 -7.202 14.540 1.00 96.56 83 ASP A C 1
ATOM 613 O O . ASP A 1 83 ? -0.895 -6.246 13.923 1.00 96.56 83 ASP A O 1
ATOM 617 N N . LEU A 1 84 ? -1.752 -8.276 13.869 1.00 94.25 84 LEU A N 1
ATOM 618 C CA . LEU A 1 84 ? -1.583 -8.454 12.431 1.00 94.25 84 LEU A CA 1
ATOM 619 C C . LEU A 1 84 ? -2.398 -7.464 11.589 1.00 94.25 84 LEU A C 1
ATOM 621 O O . LEU A 1 84 ? -1.984 -7.125 10.480 1.00 94.25 84 LEU A O 1
ATOM 625 N N . ARG A 1 85 ? -3.588 -7.071 12.057 1.00 95.00 85 ARG A N 1
ATOM 626 C CA . ARG A 1 85 ? -4.549 -6.216 11.338 1.00 95.00 85 ARG A CA 1
ATOM 627 C C . ARG A 1 85 ? -5.406 -5.440 12.330 1.00 95.00 85 ARG A C 1
ATOM 629 O O . ARG A 1 85 ? -5.473 -5.791 13.504 1.00 95.00 85 ARG A O 1
ATOM 636 N N . VAL A 1 86 ? -6.140 -4.440 11.843 1.00 97.38 86 VAL A N 1
ATOM 637 C CA . VAL A 1 86 ? -7.139 -3.747 12.668 1.00 97.38 86 VAL A CA 1
ATOM 638 C C . VAL A 1 86 ? -8.229 -4.691 13.176 1.00 97.38 86 VAL A C 1
ATOM 640 O O . VAL A 1 86 ? -8.757 -5.535 12.447 1.00 97.38 86 VAL A O 1
ATOM 643 N N . TRP A 1 87 ? -8.591 -4.503 14.436 1.00 98.38 87 TRP A N 1
ATOM 644 C CA . TRP A 1 87 ? -9.553 -5.313 15.165 1.00 98.38 87 TRP A CA 1
ATOM 645 C C . TRP A 1 87 ? -10.386 -4.426 16.098 1.00 98.38 87 TRP A C 1
ATOM 647 O O . TRP A 1 87 ? -10.154 -3.217 16.217 1.00 98.38 87 TRP A O 1
ATOM 657 N N . CYS A 1 88 ? -11.401 -5.004 16.728 1.00 98.75 88 CYS A N 1
ATOM 658 C CA . CYS A 1 88 ? -12.132 -4.362 17.817 1.00 98.75 88 CYS A CA 1
ATOM 659 C C . CYS A 1 88 ? -12.622 -5.408 18.825 1.00 98.75 88 CYS A C 1
ATOM 661 O O . CYS A 1 88 ? -12.797 -6.580 18.481 1.00 98.75 88 CYS A O 1
ATOM 663 N N . TYR A 1 89 ? -12.875 -4.989 20.067 1.00 98.75 89 TYR A N 1
ATOM 664 C CA . TYR A 1 89 ? -13.714 -5.783 20.969 1.00 98.75 89 TYR A CA 1
ATOM 665 C C . TYR A 1 89 ? -15.128 -5.857 20.401 1.00 98.75 89 TYR A C 1
ATOM 667 O O . TYR A 1 89 ? -15.585 -4.892 19.789 1.00 98.75 89 TYR A O 1
ATOM 675 N N . THR A 1 90 ? -15.832 -6.969 20.593 1.00 98.75 90 THR A N 1
ATOM 676 C CA . THR A 1 90 ? -17.194 -7.113 20.059 1.00 98.75 90 THR A CA 1
ATOM 677 C C . THR A 1 90 ? -18.252 -6.818 21.125 1.00 98.75 90 THR A C 1
ATOM 679 O O . THR A 1 90 ? -17.971 -6.782 22.317 1.00 98.75 90 THR A O 1
ATOM 682 N N . THR A 1 91 ? -19.487 -6.571 20.707 1.00 98.69 91 THR A N 1
ATOM 683 C CA . THR A 1 91 ? -20.645 -6.465 21.616 1.00 98.69 91 THR A CA 1
ATOM 684 C C . THR A 1 91 ? -21.266 -7.823 21.957 1.00 98.69 91 THR A C 1
A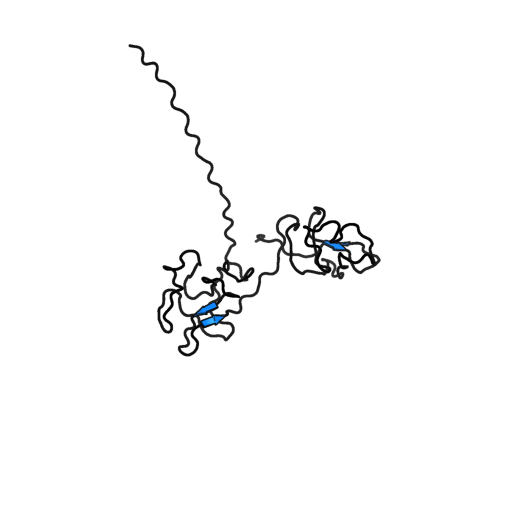TOM 686 O O . THR A 1 91 ? -22.178 -7.885 22.779 1.00 98.69 91 THR A O 1
ATOM 689 N N . ASP A 1 92 ? -20.773 -8.903 21.349 1.00 98.44 92 ASP A N 1
ATOM 690 C CA . ASP A 1 92 ? -21.172 -10.275 21.640 1.00 98.44 92 ASP A CA 1
ATOM 691 C C . ASP A 1 92 ? -20.433 -10.760 22.904 1.00 98.44 92 ASP A C 1
ATOM 693 O O . ASP A 1 92 ? -19.199 -10.734 22.926 1.00 98.44 92 ASP A O 1
ATOM 697 N N . PRO A 1 93 ? -21.135 -11.177 23.974 1.00 97.81 93 PRO A N 1
ATOM 698 C CA . PRO A 1 93 ? -20.490 -11.665 25.192 1.00 97.81 93 PRO A CA 1
ATOM 699 C C . PRO A 1 93 ? -19.677 -12.954 24.983 1.00 97.81 93 PRO A C 1
ATOM 701 O O . PRO A 1 93 ? -18.770 -13.208 25.777 1.00 97.81 93 PRO A O 1
ATOM 704 N N . ASP A 1 94 ? -19.956 -13.731 23.932 1.00 98.00 94 ASP A N 1
ATOM 705 C CA . ASP A 1 94 ? -19.273 -14.998 23.650 1.00 98.00 94 ASP A CA 1
ATOM 706 C C . ASP A 1 94 ? -18.022 -14.819 22.768 1.00 98.00 94 ASP A C 1
ATOM 708 O O . ASP A 1 94 ? -17.173 -15.709 22.701 1.00 98.00 94 ASP A O 1
ATOM 712 N N . GLU A 1 95 ? -17.854 -13.652 22.136 1.00 98.06 95 GLU A N 1
ATOM 713 C CA . GLU A 1 95 ? -16.694 -13.319 21.305 1.00 98.06 95 GLU A CA 1
ATOM 714 C C . GLU A 1 95 ? -16.026 -12.040 21.809 1.00 98.06 95 GLU A C 1
ATOM 716 O O . GLU A 1 95 ? -16.494 -10.924 21.579 1.00 98.06 95 GLU A O 1
ATOM 721 N N . ARG A 1 96 ? -14.881 -12.176 22.478 1.00 98.38 96 ARG A N 1
ATOM 722 C CA . ARG A 1 96 ? -14.200 -11.026 23.084 1.00 98.38 96 ARG A CA 1
ATOM 723 C C . ARG A 1 96 ? -13.790 -9.969 22.058 1.00 98.38 96 ARG A C 1
ATOM 725 O O . ARG A 1 96 ? -14.012 -8.781 22.278 1.00 98.38 96 ARG A O 1
ATOM 732 N N . TRP A 1 97 ? -13.180 -10.386 20.958 1.00 98.62 97 TRP A N 1
ATOM 733 C CA . TRP A 1 97 ? -12.684 -9.513 19.897 1.00 98.62 97 TRP A CA 1
ATOM 734 C C . TRP A 1 97 ? -12.627 -10.288 18.581 1.00 98.62 97 TRP A C 1
ATOM 736 O O . TRP A 1 97 ? -12.579 -11.513 18.590 1.00 98.62 97 TRP A O 1
ATOM 746 N N . ASP A 1 98 ? -12.626 -9.577 17.459 1.00 98.69 98 ASP A N 1
ATOM 747 C CA . ASP A 1 98 ? -12.419 -10.154 16.127 1.00 98.69 98 ASP A CA 1
ATOM 748 C C . ASP A 1 98 ? -11.781 -9.091 15.216 1.00 98.69 98 ASP A C 1
ATOM 750 O O . ASP A 1 98 ? -11.842 -7.884 15.489 1.00 98.69 98 ASP A O 1
ATOM 754 N N . TYR A 1 99 ? -11.143 -9.533 14.134 1.00 98.44 99 TYR A N 1
ATOM 755 C CA . TYR A 1 99 ? -10.597 -8.631 13.125 1.00 98.44 99 TYR A CA 1
ATOM 756 C C . TYR A 1 99 ? -11.715 -7.939 12.354 1.00 98.44 99 TYR A C 1
ATOM 758 O O . TYR A 1 99 ? -12.817 -8.466 12.206 1.00 98.44 99 TYR A O 1
ATOM 766 N N . CYS A 1 100 ? -11.409 -6.777 11.789 1.00 97.62 100 CYS A N 1
ATOM 767 C CA . CYS A 1 100 ? -12.314 -6.103 10.869 1.00 97.62 100 CYS A CA 1
ATOM 768 C C . CYS A 1 100 ? -11.888 -6.313 9.420 1.00 97.62 100 CYS A C 1
ATOM 770 O O . CYS A 1 100 ? -10.695 -6.347 9.105 1.00 97.62 100 CYS A O 1
ATOM 772 N N . ASP A 1 101 ? -12.871 -6.398 8.526 1.00 94.38 101 ASP A N 1
ATOM 773 C CA . ASP A 1 101 ? -12.625 -6.501 7.088 1.00 94.38 101 ASP A CA 1
ATOM 774 C C . ASP A 1 101 ? -12.366 -5.113 6.482 1.00 94.38 101 ASP A C 1
ATOM 776 O O . ASP A 1 101 ? -13.200 -4.517 5.801 1.00 94.38 101 ASP A O 1
ATOM 780 N N . VAL A 1 102 ? -11.204 -4.547 6.815 1.00 92.06 102 VAL A N 1
ATOM 781 C CA . VAL A 1 102 ? -10.718 -3.298 6.222 1.00 92.06 102 VAL A CA 1
ATOM 782 C C . VAL A 1 102 ? -9.800 -3.642 5.048 1.00 92.06 102 VAL A C 1
ATOM 784 O O . VAL A 1 102 ? -8.802 -4.347 5.244 1.00 92.06 102 VAL A O 1
ATOM 787 N N . PRO A 1 103 ? -10.063 -3.135 3.831 1.00 87.00 103 PRO A N 1
ATOM 788 C CA . PRO A 1 103 ? -9.224 -3.440 2.680 1.00 87.00 103 PRO A CA 1
ATOM 789 C C . PRO A 1 103 ? -7.803 -2.913 2.899 1.00 87.00 103 PRO A C 1
ATOM 791 O O . PRO A 1 103 ? -7.613 -1.829 3.447 1.00 87.00 103 PRO A O 1
ATOM 794 N N . VAL A 1 104 ? -6.789 -3.654 2.453 1.00 84.50 104 VAL A N 1
ATOM 795 C CA . VAL A 1 104 ? -5.410 -3.146 2.434 1.00 84.50 104 VAL A CA 1
ATOM 796 C C . VAL A 1 104 ? -5.298 -2.094 1.335 1.00 84.50 104 VAL A C 1
ATOM 798 O O . VAL A 1 104 ? -5.799 -2.289 0.225 1.00 84.50 104 VAL A O 1
ATOM 801 N N . CYS A 1 105 ? -4.663 -0.962 1.634 1.00 80.50 105 CYS A N 1
ATOM 802 C CA . CYS A 1 105 ? -4.477 0.086 0.646 1.00 80.50 105 CYS A CA 1
ATOM 803 C C . CYS A 1 105 ? -3.689 -0.457 -0.536 1.00 80.50 105 CYS A C 1
ATOM 805 O O . CYS A 1 105 ? -2.610 -1.034 -0.370 1.00 80.50 105 CYS A O 1
ATOM 807 N N . LYS A 1 106 ? -4.213 -0.226 -1.744 1.00 78.69 106 LYS A N 1
ATOM 808 C CA . LYS A 1 106 ? -3.424 -0.436 -2.951 1.00 78.69 106 LYS A CA 1
ATOM 809 C C . LYS A 1 106 ? -2.182 0.451 -2.843 1.00 78.69 106 LYS A C 1
ATOM 811 O O . LYS A 1 106 ? -2.336 1.646 -2.578 1.00 78.69 106 LYS A O 1
ATOM 816 N N . PRO A 1 107 ? -0.974 -0.100 -3.033 1.00 79.25 107 PRO A N 1
ATOM 817 C CA . PRO A 1 107 ? 0.226 0.711 -3.099 1.00 79.25 107 PRO A CA 1
ATOM 818 C C . PRO A 1 107 ? 0.028 1.798 -4.156 1.00 79.25 107 PRO A C 1
ATOM 820 O O . PRO A 1 107 ? -0.374 1.504 -5.284 1.00 79.25 107 PRO A O 1
ATOM 823 N N . CYS A 1 108 ? 0.291 3.039 -3.778 1.00 84.12 108 CYS A N 1
ATOM 824 C CA . CYS A 1 108 ? 0.257 4.197 -4.656 1.00 84.12 108 CYS A CA 1
ATOM 825 C C . CYS A 1 108 ? 1.674 4.763 -4.790 1.00 84.12 108 CYS A C 1
ATOM 827 O O . CYS A 1 108 ? 2.535 4.522 -3.939 1.00 84.12 108 CYS A O 1
ATOM 829 N N . GLN A 1 109 ? 1.947 5.464 -5.884 1.00 88.00 109 GLN A N 1
ATOM 830 C CA . GLN A 1 109 ? 3.228 6.127 -6.100 1.00 88.00 109 GLN A CA 1
ATOM 831 C C . GLN A 1 109 ? 3.225 7.518 -5.453 1.00 88.00 109 GLN A C 1
ATOM 833 O O . GLN A 1 109 ? 2.212 8.216 -5.453 1.00 88.00 109 GLN A O 1
ATOM 838 N N . VAL A 1 110 ? 4.361 7.913 -4.883 1.00 86.81 110 VAL A N 1
ATOM 839 C CA . VAL A 1 110 ? 4.622 9.272 -4.386 1.00 86.81 110 VAL A CA 1
ATOM 840 C C . VAL A 1 110 ? 5.687 9.882 -5.287 1.00 86.81 110 VAL A C 1
ATOM 842 O O . VAL A 1 110 ? 6.687 9.221 -5.563 1.00 86.81 110 VAL A O 1
ATOM 845 N N . GLY A 1 111 ? 5.487 11.125 -5.732 1.00 89.44 111 GLY A N 1
ATOM 846 C CA . GLY A 1 111 ? 6.408 11.774 -6.666 1.00 89.44 111 GLY A CA 1
ATOM 847 C C . GLY A 1 111 ? 6.529 10.991 -7.976 1.00 89.44 111 GLY A C 1
ATOM 848 O O . GLY A 1 111 ? 5.516 10.671 -8.594 1.00 89.44 111 GLY A O 1
ATOM 849 N N . ASP A 1 112 ? 7.761 10.661 -8.357 1.00 92.44 112 ASP A N 1
ATOM 850 C CA . ASP A 1 112 ? 8.114 9.858 -9.538 1.00 92.44 112 ASP A CA 1
ATOM 851 C C . ASP A 1 112 ? 7.942 8.337 -9.338 1.00 92.44 112 ASP A C 1
ATOM 853 O O . ASP A 1 112 ? 8.159 7.536 -10.250 1.00 92.44 112 ASP A O 1
ATOM 857 N N . GLY A 1 113 ? 7.572 7.906 -8.130 1.00 93.94 113 GLY A N 1
ATOM 858 C CA . GLY A 1 113 ? 7.411 6.498 -7.798 1.00 93.94 113 GLY A CA 1
ATOM 859 C C . GLY A 1 113 ? 8.715 5.722 -7.594 1.00 93.94 113 GLY A C 1
ATOM 860 O O . GLY A 1 113 ? 8.664 4.495 -7.525 1.00 93.94 113 GLY A O 1
ATOM 861 N N . ALA A 1 114 ? 9.867 6.374 -7.405 1.00 94.50 114 ALA A N 1
ATOM 862 C CA . ALA A 1 114 ? 11.129 5.696 -7.069 1.00 94.50 114 ALA A CA 1
ATOM 863 C C . ALA A 1 114 ? 11.022 4.821 -5.800 1.00 94.50 114 ALA A C 1
ATOM 865 O O . ALA A 1 114 ? 11.647 3.760 -5.684 1.00 94.50 114 ALA A O 1
ATOM 866 N N . SER A 1 115 ? 10.176 5.227 -4.848 1.00 92.00 115 SER A N 1
ATOM 867 C CA . SER A 1 115 ? 9.879 4.488 -3.613 1.00 92.00 115 SER A CA 1
ATOM 868 C C . SER A 1 115 ? 8.725 3.489 -3.742 1.00 92.00 115 SER A C 1
ATOM 870 O O . SER A 1 115 ? 8.432 2.770 -2.787 1.00 92.00 115 SER A O 1
ATOM 872 N N . TYR A 1 116 ? 8.066 3.403 -4.900 1.00 93.50 116 TYR A N 1
ATOM 873 C CA . TYR A 1 116 ? 6.953 2.485 -5.100 1.00 93.50 116 TYR A CA 1
ATOM 874 C C . TYR A 1 116 ? 7.425 1.033 -4.976 1.00 93.50 116 TYR A C 1
ATOM 876 O O . TYR A 1 116 ? 8.371 0.599 -5.639 1.00 93.50 116 TYR A O 1
ATOM 884 N N . ARG A 1 117 ? 6.763 0.267 -4.109 1.00 93.19 117 ARG A N 1
ATOM 885 C CA . ARG A 1 117 ? 7.057 -1.155 -3.863 1.00 93.19 117 ARG A CA 1
ATOM 886 C C . ARG A 1 117 ? 5.812 -2.033 -3.977 1.00 93.19 117 ARG A C 1
ATOM 888 O O . ARG A 1 117 ? 5.755 -3.106 -3.389 1.00 93.19 117 ARG A O 1
ATOM 895 N N . GLY A 1 118 ? 4.812 -1.583 -4.733 1.00 92.12 118 GLY A N 1
ATOM 896 C CA . GLY A 1 118 ? 3.632 -2.393 -5.013 1.00 92.12 118 GLY A CA 1
ATOM 897 C C . GLY A 1 118 ? 3.889 -3.522 -6.007 1.00 92.12 118 GLY A C 1
ATOM 898 O O . GLY A 1 118 ? 5.007 -3.715 -6.491 1.00 92.12 118 GLY A O 1
ATOM 899 N N . THR A 1 119 ? 2.827 -4.264 -6.306 1.00 94.56 119 THR A N 1
ATOM 900 C CA . THR A 1 119 ? 2.864 -5.503 -7.096 1.00 94.56 119 THR A CA 1
ATOM 901 C C . THR A 1 119 ? 2.176 -5.382 -8.457 1.00 94.56 119 THR A C 1
ATOM 903 O O . THR A 1 119 ? 1.887 -6.390 -9.096 1.00 94.56 119 THR A O 1
ATOM 906 N N . VAL A 1 120 ? 1.893 -4.159 -8.925 1.00 95.56 120 VAL A N 1
ATOM 907 C CA . VAL A 1 120 ? 1.381 -3.953 -10.289 1.00 95.56 120 VAL A CA 1
ATOM 908 C C . VAL A 1 120 ? 2.420 -4.475 -11.280 1.00 95.56 120 VAL A C 1
ATOM 910 O O . VAL A 1 120 ? 3.588 -4.118 -11.176 1.00 95.56 120 VAL A O 1
ATOM 913 N N . ALA A 1 121 ? 1.990 -5.342 -12.196 1.00 97.94 121 ALA A N 1
ATOM 914 C CA . ALA A 1 121 ? 2.833 -6.085 -13.142 1.00 97.94 121 ALA A CA 1
ATOM 915 C C . ALA A 1 121 ? 2.294 -6.015 -14.586 1.00 97.94 121 ALA A C 1
ATOM 917 O O . ALA A 1 121 ? 2.561 -6.885 -15.420 1.00 97.94 121 ALA A O 1
ATOM 918 N N . VAL A 1 122 ? 1.466 -5.006 -14.853 1.00 98.00 122 VAL A N 1
ATOM 919 C CA . VAL A 1 122 ? 0.830 -4.752 -16.145 1.00 98.00 122 VAL A CA 1
ATOM 920 C C . VAL A 1 122 ? 0.932 -3.256 -16.424 1.00 98.00 122 VAL A C 1
ATOM 922 O O . VAL A 1 122 ? 0.767 -2.441 -15.513 1.00 98.00 122 VAL A O 1
ATOM 925 N N . THR A 1 123 ? 1.225 -2.903 -17.670 1.00 98.38 123 THR A N 1
ATOM 926 C CA . THR A 1 123 ? 1.367 -1.513 -18.108 1.00 98.38 123 THR A CA 1
ATOM 927 C C . THR A 1 123 ? 0.002 -0.833 -18.245 1.00 98.38 123 THR A C 1
ATOM 929 O O . THR A 1 123 ? -1.043 -1.485 -18.264 1.00 98.38 123 THR A O 1
ATOM 932 N N . GLN A 1 124 ? -0.010 0.492 -18.382 1.00 97.38 124 GLN A N 1
ATOM 933 C CA . GLN A 1 124 ? -1.220 1.287 -18.617 1.00 97.38 124 GLN A CA 1
ATOM 934 C C . GLN A 1 124 ? -1.954 0.873 -19.907 1.00 97.38 124 GLN A C 1
ATOM 936 O O . GLN A 1 124 ? -3.168 1.029 -20.004 1.00 97.38 124 GLN A O 1
ATOM 941 N N . THR A 1 125 ? -1.233 0.315 -20.888 1.00 97.88 125 THR A N 1
ATOM 942 C CA . THR A 1 125 ? -1.816 -0.228 -22.126 1.00 97.88 125 THR A CA 1
ATOM 943 C C . THR A 1 125 ? -2.206 -1.707 -22.028 1.00 97.88 125 THR A C 1
ATOM 945 O O . THR A 1 125 ? -2.642 -2.292 -23.017 1.00 97.88 125 THR A O 1
ATOM 948 N N . GLY A 1 126 ? -2.094 -2.324 -20.847 1.00 97.75 126 GLY A N 1
ATOM 949 C CA . GLY A 1 126 ? -2.508 -3.707 -20.608 1.00 97.75 126 GLY A CA 1
ATOM 950 C C . GLY A 1 126 ? -1.456 -4.764 -20.955 1.00 97.75 126 GLY A C 1
ATOM 951 O O . GLY A 1 126 ? -1.775 -5.954 -20.935 1.00 97.75 126 GLY A O 1
ATOM 952 N N . LYS A 1 127 ? -0.210 -4.376 -21.257 1.00 98.56 127 LYS A N 1
ATOM 953 C CA . LYS A 1 127 ? 0.865 -5.329 -21.572 1.00 98.56 127 LYS A CA 1
ATOM 954 C C . LYS A 1 127 ? 1.438 -5.935 -20.295 1.00 98.56 127 LYS A C 1
ATOM 956 O O . LYS A 1 127 ? 1.653 -5.234 -19.308 1.00 98.56 127 LYS A O 1
ATOM 961 N N . THR A 1 128 ? 1.702 -7.239 -20.300 1.00 98.62 128 THR A N 1
ATOM 962 C CA . THR A 1 128 ? 2.366 -7.906 -19.173 1.00 98.62 128 THR A CA 1
ATOM 963 C C . THR A 1 128 ? 3.811 -7.431 -19.060 1.00 98.62 128 THR A C 1
ATOM 965 O O . THR A 1 128 ? 4.519 -7.331 -20.061 1.00 98.62 128 THR A O 1
ATOM 968 N N . CYS A 1 129 ? 4.259 -7.150 -17.838 1.00 98.81 129 CYS A N 1
ATOM 969 C CA . CYS A 1 129 ? 5.641 -6.774 -17.588 1.00 98.81 129 CYS A CA 1
ATOM 970 C C . CYS A 1 129 ? 6.587 -7.977 -17.734 1.00 98.81 129 CYS A C 1
ATOM 972 O O . CYS A 1 129 ? 6.303 -9.078 -17.251 1.00 98.81 129 CYS A O 1
ATOM 974 N N . GLN A 1 130 ? 7.746 -7.755 -18.341 1.00 98.81 130 GLN A N 1
ATOM 975 C CA . GLN A 1 130 ? 8.890 -8.657 -18.314 1.00 98.81 130 GLN A CA 1
ATOM 976 C C . GLN A 1 130 ? 9.535 -8.628 -16.920 1.00 98.81 130 GLN A C 1
ATOM 978 O O . GLN A 1 130 ? 9.607 -7.579 -16.277 1.00 98.81 130 GLN A O 1
ATOM 983 N N . ARG A 1 131 ? 10.021 -9.782 -16.442 1.00 98.75 131 ARG A N 1
ATOM 984 C CA . ARG A 1 131 ? 10.776 -9.843 -15.182 1.00 98.75 131 ARG A CA 1
ATOM 985 C C . ARG A 1 131 ? 12.085 -9.062 -15.285 1.00 98.75 131 ARG A C 1
ATOM 987 O O . ARG A 1 131 ? 12.776 -9.164 -16.295 1.00 98.75 131 ARG A O 1
ATOM 994 N N . TRP A 1 132 ? 12.459 -8.360 -14.221 1.00 98.56 132 TRP A N 1
ATOM 995 C CA . TRP A 1 132 ? 13.693 -7.565 -14.177 1.00 98.56 132 TRP A CA 1
ATOM 996 C C . TRP A 1 132 ? 14.972 -8.409 -14.243 1.00 98.56 132 TRP A C 1
ATOM 998 O O . TRP A 1 132 ? 16.006 -7.927 -14.696 1.00 98.56 132 TRP A O 1
ATOM 1008 N N . ASP A 1 133 ? 14.903 -9.669 -13.804 1.00 98.06 133 ASP A N 1
ATOM 1009 C CA . ASP A 1 133 ? 15.987 -10.654 -13.914 1.00 98.06 133 ASP A CA 1
ATOM 1010 C C . ASP A 1 133 ? 16.040 -11.343 -15.294 1.00 98.06 133 ASP A C 1
ATOM 1012 O O . ASP A 1 133 ? 17.009 -12.034 -15.613 1.00 98.06 133 ASP A O 1
ATOM 1016 N N . SER A 1 134 ? 15.029 -11.134 -16.145 1.00 98.25 134 SER A N 1
ATOM 1017 C CA . SER A 1 134 ? 14.987 -11.671 -17.503 1.00 98.25 134 SER A CA 1
ATOM 1018 C C . SER A 1 134 ? 15.648 -10.716 -18.490 1.00 98.25 134 SER A C 1
ATOM 1020 O O . SER A 1 134 ? 15.451 -9.504 -18.445 1.00 98.25 134 SER A O 1
ATOM 1022 N N . GLN A 1 135 ? 16.371 -11.289 -19.451 1.00 98.06 135 GLN A N 1
ATOM 1023 C CA . GLN A 1 135 ? 16.973 -10.573 -20.581 1.00 98.06 135 GLN A CA 1
ATOM 1024 C C . GLN A 1 135 ? 16.232 -10.828 -21.905 1.00 98.06 135 GLN A C 1
ATOM 1026 O O . GLN A 1 135 ? 16.765 -10.564 -22.980 1.00 98.06 135 GLN A O 1
ATOM 1031 N N . THR A 1 136 ? 15.016 -11.377 -21.836 1.00 96.88 136 THR A N 1
ATOM 1032 C CA . THR A 1 136 ? 14.156 -11.693 -22.985 1.00 96.88 136 THR A CA 1
ATOM 1033 C C . THR A 1 136 ? 12.687 -11.338 -22.687 1.00 96.88 136 THR A C 1
ATOM 1035 O O . THR A 1 136 ? 12.248 -11.576 -21.552 1.00 96.88 136 THR A O 1
ATOM 1038 N N . PRO A 1 137 ? 11.919 -10.796 -23.660 1.00 98.06 137 PRO A N 1
ATOM 1039 C CA . PRO A 1 137 ? 12.338 -10.436 -25.026 1.00 98.06 137 PRO A CA 1
ATOM 1040 C C . PRO A 1 137 ? 13.306 -9.246 -25.100 1.00 98.06 137 PRO A C 1
ATOM 1042 O O . PRO A 1 137 ? 14.064 -9.138 -26.062 1.00 98.06 137 PRO A O 1
ATOM 1045 N N . HIS A 1 138 ? 13.344 -8.393 -24.075 1.00 98.19 138 HIS A N 1
ATOM 1046 C CA . HIS A 1 138 ? 14.164 -7.185 -24.078 1.00 98.19 138 HIS A CA 1
ATOM 1047 C C . HIS A 1 138 ? 15.380 -7.330 -23.172 1.00 98.19 138 HIS A C 1
ATOM 1049 O O . HIS A 1 138 ? 15.260 -7.450 -21.955 1.00 98.19 138 HIS A O 1
ATOM 1055 N N . TRP A 1 139 ? 16.577 -7.241 -23.749 1.00 98.00 139 TRP A N 1
ATOM 1056 C CA . TRP A 1 139 ? 17.796 -7.076 -22.958 1.00 98.00 139 TRP A CA 1
ATOM 1057 C C . TRP A 1 139 ? 17.793 -5.715 -22.250 1.00 98.00 139 TRP A C 1
ATOM 1059 O O . TRP A 1 139 ? 17.454 -4.701 -22.876 1.00 98.00 139 TRP A O 1
ATOM 1069 N N . SER A 1 140 ? 18.207 -5.665 -20.983 1.00 95.69 140 SER A N 1
ATOM 1070 C CA . SER A 1 140 ? 18.285 -4.427 -20.206 1.00 95.69 140 SER A CA 1
ATOM 1071 C C . SER A 1 140 ? 19.413 -4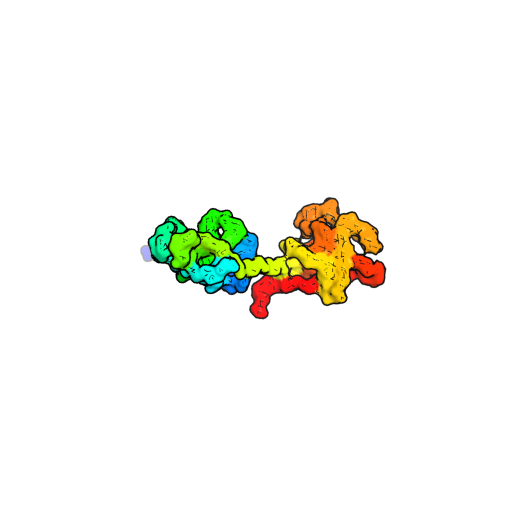.399 -19.173 1.00 95.69 140 SER A C 1
ATOM 1073 O O . SER A 1 140 ? 19.799 -5.422 -18.612 1.00 95.69 140 SER A O 1
ATOM 1075 N N . TYR A 1 141 ? 19.900 -3.186 -18.887 1.00 95.94 141 TYR A N 1
ATOM 1076 C CA . TYR A 1 141 ? 20.853 -2.923 -17.803 1.00 95.94 141 TYR A CA 1
ATOM 1077 C C . TYR A 1 141 ? 20.177 -2.804 -16.428 1.00 95.94 141 TYR A C 1
ATOM 1079 O O . TYR A 1 141 ? 20.824 -3.044 -15.411 1.00 95.94 141 TYR A O 1
ATOM 1087 N N . ASN A 1 142 ? 18.882 -2.476 -16.389 1.00 97.00 142 ASN A N 1
ATOM 1088 C CA . ASN A 1 142 ? 18.127 -2.275 -15.152 1.00 97.00 142 ASN A CA 1
ATOM 1089 C C . ASN A 1 142 ? 17.769 -3.628 -14.514 1.00 97.00 142 ASN A C 1
ATOM 1091 O O . ASN A 1 142 ? 16.612 -4.036 -14.524 1.00 97.00 142 ASN A O 1
ATOM 1095 N N . THR A 1 143 ? 18.770 -4.335 -13.990 1.00 97.69 143 THR A N 1
ATOM 1096 C CA . THR A 1 143 ? 18.615 -5.637 -13.328 1.00 97.69 143 THR A CA 1
ATOM 1097 C C . THR A 1 143 ? 18.727 -5.505 -11.807 1.00 97.69 143 THR A C 1
ATOM 1099 O O . THR A 1 143 ? 19.285 -4.513 -11.318 1.00 97.69 143 THR A O 1
ATOM 1102 N N . PRO A 1 144 ? 18.239 -6.493 -11.032 1.00 97.69 144 PRO A N 1
ATOM 1103 C CA . PRO A 1 144 ? 18.386 -6.495 -9.577 1.00 97.69 144 PRO A CA 1
ATOM 1104 C C . PRO A 1 144 ? 19.851 -6.413 -9.122 1.00 97.69 144 PRO A C 1
ATOM 1106 O O . PRO A 1 144 ? 20.141 -5.796 -8.100 1.00 97.69 144 PRO A O 1
ATOM 1109 N N . GLU A 1 145 ? 20.783 -6.982 -9.889 1.00 97.19 145 GLU A N 1
ATOM 1110 C CA . GLU A 1 145 ? 22.221 -6.945 -9.607 1.00 97.19 145 GLU A CA 1
ATOM 1111 C C . GLU A 1 145 ? 22.813 -5.544 -9.800 1.00 97.19 145 GLU A C 1
ATOM 1113 O O . GLU A 1 145 ? 23.633 -5.107 -8.994 1.00 97.19 145 GLU A O 1
ATOM 1118 N N . ASN A 1 146 ? 22.388 -4.829 -10.846 1.00 97.19 146 ASN A N 1
ATOM 1119 C CA . ASN A 1 146 ? 22.896 -3.490 -11.154 1.00 97.19 146 ASN A CA 1
ATOM 1120 C C . ASN A 1 146 ? 22.223 -2.396 -10.307 1.00 97.19 146 ASN A C 1
ATOM 1122 O O . ASN A 1 146 ? 22.842 -1.371 -10.025 1.00 97.19 146 ASN A O 1
ATOM 1126 N N . HIS A 1 147 ? 20.978 -2.615 -9.866 1.00 96.44 147 HIS A N 1
ATOM 1127 C CA . HIS A 1 147 ? 20.202 -1.665 -9.057 1.00 96.44 147 HIS A CA 1
ATOM 1128 C C . HIS A 1 147 ? 19.604 -2.327 -7.796 1.00 96.44 147 HIS A C 1
ATOM 1130 O O . HIS A 1 147 ? 18.378 -2.389 -7.639 1.00 96.44 147 HIS A O 1
ATOM 1136 N N . PRO A 1 148 ? 20.442 -2.788 -6.846 1.00 96.25 148 PRO A N 1
ATOM 1137 C CA . PRO A 1 148 ? 20.001 -3.610 -5.713 1.00 96.25 148 PRO A CA 1
ATOM 1138 C C . PRO A 1 148 ? 19.053 -2.891 -4.739 1.00 96.25 148 PRO A C 1
ATOM 1140 O O . PRO A 1 148 ? 18.261 -3.534 -4.052 1.00 96.25 148 PRO A O 1
ATOM 1143 N N . SER A 1 149 ? 19.086 -1.556 -4.676 1.00 95.00 149 SER A N 1
ATOM 1144 C CA . SER A 1 149 ? 18.204 -0.749 -3.817 1.00 95.00 149 SER A CA 1
ATOM 1145 C C . SER A 1 149 ? 16.875 -0.355 -4.480 1.00 95.00 149 SER A C 1
ATOM 1147 O O . SER A 1 149 ? 15.946 0.093 -3.796 1.00 95.00 149 SER A O 1
ATOM 1149 N N . SER A 1 150 ? 16.735 -0.558 -5.793 1.00 95.62 150 SER A N 1
ATOM 1150 C CA . SER A 1 150 ? 15.550 -0.137 -6.555 1.00 95.62 150 SER A CA 1
ATOM 1151 C C . SER A 1 150 ? 14.367 -1.101 -6.421 1.00 95.62 150 SER A C 1
ATOM 1153 O O . SER A 1 150 ? 13.278 -0.827 -6.923 1.00 95.62 150 SER A O 1
ATOM 1155 N N . GLY A 1 151 ? 14.541 -2.216 -5.701 1.00 96.06 151 GLY A N 1
ATOM 1156 C CA . GLY A 1 151 ? 13.468 -3.173 -5.429 1.00 96.06 151 GLY A CA 1
ATOM 1157 C C . GLY A 1 151 ? 12.924 -3.836 -6.694 1.00 96.06 151 GLY A C 1
ATOM 1158 O O . GLY A 1 151 ? 11.719 -4.086 -6.767 1.00 96.06 151 GLY A O 1
ATOM 1159 N N . LEU A 1 152 ? 13.795 -4.077 -7.678 1.00 97.75 152 LEU A N 1
ATOM 1160 C CA . LEU A 1 152 ? 13.495 -4.768 -8.931 1.00 97.75 152 LEU A CA 1
ATOM 1161 C C . LEU A 1 152 ? 13.215 -6.247 -8.640 1.00 97.75 152 LEU A C 1
ATOM 1163 O O . LEU A 1 152 ? 14.088 -7.098 -8.706 1.00 97.75 152 LEU A O 1
ATOM 1167 N N . VAL A 1 153 ? 11.989 -6.528 -8.213 1.00 96.88 153 VAL A N 1
ATOM 1168 C CA . VAL A 1 153 ? 11.524 -7.850 -7.791 1.00 96.88 153 VAL A CA 1
ATOM 1169 C C . VAL A 1 153 ? 10.473 -8.317 -8.786 1.00 96.88 153 VAL A C 1
ATOM 1171 O O . VAL A 1 153 ? 9.579 -7.542 -9.138 1.00 96.88 153 VAL A O 1
ATOM 1174 N N . GLU A 1 154 ? 10.572 -9.579 -9.210 1.00 98.19 154 GLU A N 1
ATOM 1175 C CA . GLU A 1 154 ? 9.671 -10.186 -10.194 1.00 98.19 154 GLU A CA 1
ATOM 1176 C C . GLU A 1 154 ? 9.583 -9.319 -11.466 1.00 98.19 154 GLU A C 1
ATOM 1178 O O . GLU A 1 154 ? 10.605 -8.933 -12.032 1.00 98.19 154 GLU A O 1
ATOM 1183 N N . ASN A 1 155 ? 8.372 -8.998 -11.915 1.00 98.50 155 ASN A N 1
ATOM 1184 C CA . ASN A 1 155 ? 8.076 -8.097 -13.023 1.00 98.50 155 ASN A CA 1
ATOM 1185 C C . ASN A 1 155 ? 7.265 -6.872 -12.567 1.00 98.50 155 ASN A C 1
ATOM 1187 O O . ASN A 1 155 ? 6.501 -6.301 -13.340 1.00 98.50 155 ASN A O 1
ATOM 1191 N N . TYR A 1 156 ? 7.374 -6.482 -11.296 1.00 98.38 156 TYR A N 1
ATOM 1192 C CA . TYR A 1 156 ? 6.580 -5.375 -10.771 1.00 98.38 156 TYR A CA 1
ATOM 1193 C C . TYR A 1 156 ? 7.067 -4.027 -11.297 1.00 98.38 156 TYR A C 1
ATOM 1195 O O . TYR A 1 156 ? 8.267 -3.798 -11.382 1.00 98.38 156 TYR A O 1
ATOM 1203 N N . CYS A 1 157 ? 6.158 -3.098 -11.570 1.00 98.12 157 CYS A N 1
ATOM 1204 C CA . CYS A 1 157 ? 6.489 -1.763 -12.059 1.00 98.12 157 CYS A CA 1
ATOM 1205 C C . CYS A 1 157 ? 7.397 -1.013 -11.081 1.00 98.12 157 CYS A C 1
ATOM 1207 O O . CYS A 1 157 ? 7.121 -0.971 -9.877 1.00 98.12 157 CYS A O 1
ATOM 1209 N N . ARG A 1 158 ? 8.476 -0.411 -11.580 1.00 98.19 158 ARG A N 1
ATOM 1210 C CA . ARG A 1 158 ? 9.472 0.317 -10.783 1.00 98.19 158 ARG A CA 1
ATOM 1211 C C . ARG A 1 158 ? 9.962 1.540 -11.537 1.00 98.19 158 ARG A C 1
ATOM 1213 O O . ARG A 1 158 ? 9.703 1.696 -12.721 1.00 98.19 158 ARG A O 1
ATOM 1220 N N . ASN A 1 159 ? 10.670 2.400 -10.823 1.00 97.62 159 ASN A N 1
ATOM 1221 C CA . ASN A 1 159 ? 11.396 3.513 -11.406 1.00 97.62 159 ASN A CA 1
ATOM 1222 C C . ASN A 1 159 ? 12.847 3.477 -10.887 1.00 97.62 159 ASN A C 1
ATOM 1224 O O . ASN A 1 159 ? 13.146 4.106 -9.870 1.00 97.62 159 ASN A O 1
ATOM 1228 N N . PRO A 1 160 ? 13.718 2.633 -11.475 1.00 97.19 160 PRO A N 1
ATOM 1229 C CA . PRO A 1 160 ? 15.099 2.470 -11.017 1.00 97.19 160 PRO A CA 1
ATOM 1230 C C . PRO A 1 160 ? 16.050 3.579 -11.483 1.00 97.19 160 PRO A C 1
ATOM 1232 O O . PRO A 1 160 ? 17.172 3.646 -10.982 1.00 97.19 160 PRO A O 1
ATOM 1235 N N . ASP A 1 161 ? 15.629 4.397 -12.444 1.00 95.12 161 ASP A N 1
ATOM 1236 C CA . ASP A 1 161 ? 16.466 5.310 -13.222 1.00 95.12 161 ASP A CA 1
ATOM 1237 C C . ASP A 1 161 ? 16.015 6.777 -13.171 1.00 95.12 161 ASP A C 1
ATOM 1239 O O . ASP A 1 161 ? 16.655 7.633 -13.780 1.00 95.12 161 ASP A O 1
ATOM 1243 N N . GLY A 1 162 ? 14.982 7.092 -12.384 1.00 94.69 162 GLY A N 1
ATOM 1244 C CA . GLY A 1 162 ? 14.505 8.465 -12.195 1.00 94.69 162 GLY A CA 1
ATOM 1245 C C . GLY A 1 162 ? 13.661 8.973 -13.363 1.00 94.69 162 GLY A C 1
ATOM 1246 O O . GLY A 1 162 ? 13.651 10.172 -13.640 1.00 94.69 162 GLY A O 1
ATOM 1247 N N . ASP A 1 163 ? 12.966 8.066 -14.051 1.00 96.44 163 ASP A N 1
ATOM 1248 C CA . ASP A 1 163 ? 11.941 8.401 -15.035 1.00 96.44 163 ASP A CA 1
ATOM 1249 C C . ASP A 1 163 ? 10.769 9.158 -14.367 1.00 96.44 163 ASP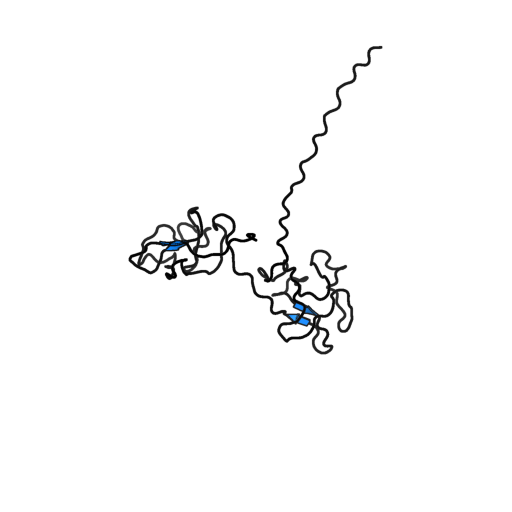 A C 1
ATOM 1251 O O . ASP A 1 163 ? 10.720 9.353 -13.155 1.00 96.44 163 ASP A O 1
ATOM 1255 N N . LEU A 1 164 ? 9.790 9.608 -15.142 1.00 93.75 164 LEU A N 1
ATOM 1256 C CA . LEU A 1 164 ? 8.664 10.402 -14.662 1.00 93.75 164 LEU A CA 1
ATOM 1257 C C . LEU A 1 164 ? 7.741 9.633 -13.710 1.00 93.75 164 LEU A C 1
ATOM 1259 O O . LEU A 1 164 ? 7.146 10.239 -12.819 1.00 93.75 164 LEU A O 1
ATOM 1263 N N . ARG A 1 165 ? 7.546 8.331 -13.948 1.00 94.94 165 ARG A N 1
ATOM 1264 C CA . ARG A 1 165 ? 6.626 7.450 -13.210 1.00 94.94 165 ARG A CA 1
ATOM 1265 C C . ARG A 1 165 ? 7.128 6.012 -13.256 1.00 94.94 165 ARG A C 1
ATOM 1267 O O . ARG A 1 165 ? 7.990 5.677 -14.063 1.00 94.94 165 ARG A O 1
ATOM 1274 N N . VAL A 1 166 ? 6.539 5.140 -12.441 1.00 97.62 166 VAL A N 1
ATOM 1275 C CA . VAL A 1 166 ? 6.841 3.703 -12.501 1.00 97.62 166 VAL A CA 1
ATOM 1276 C C . VAL A 1 166 ? 6.501 3.092 -13.861 1.00 97.62 166 VAL A C 1
ATOM 1278 O O . VAL A 1 166 ? 5.452 3.363 -14.452 1.00 97.62 166 VAL A O 1
ATOM 1281 N N . TRP A 1 167 ? 7.387 2.226 -14.330 1.00 98.38 167 TRP A N 1
ATOM 1282 C CA . TRP A 1 167 ? 7.325 1.578 -15.631 1.00 98.38 167 TRP A CA 1
ATOM 1283 C C . TRP A 1 167 ? 7.852 0.140 -15.530 1.00 98.38 167 TRP A C 1
ATOM 1285 O O . TRP A 1 167 ? 8.332 -0.301 -14.479 1.00 98.38 167 TRP A O 1
ATOM 1295 N N . CYS A 1 168 ? 7.726 -0.622 -16.610 1.00 98.75 168 CYS A N 1
ATOM 1296 C CA . CYS A 1 168 ? 8.386 -1.916 -16.752 1.00 98.75 168 CYS A CA 1
ATOM 1297 C C . CYS A 1 168 ? 8.724 -2.191 -18.221 1.00 98.75 168 CYS A C 1
ATOM 1299 O O . CYS A 1 168 ? 8.086 -1.646 -19.126 1.00 98.75 168 CYS A O 1
ATOM 1301 N N . TYR A 1 169 ? 9.709 -3.057 -18.468 1.00 98.75 169 TYR A N 1
ATOM 1302 C CA . TYR A 1 169 ? 9.847 -3.696 -19.779 1.00 98.75 169 TYR A CA 1
ATOM 1303 C C . TYR A 1 169 ? 8.622 -4.570 -20.043 1.00 98.75 169 TYR A C 1
ATOM 1305 O O . TYR A 1 169 ? 8.068 -5.125 -19.095 1.00 98.75 169 TYR A O 1
ATOM 1313 N N . THR A 1 170 ? 8.188 -4.715 -21.293 1.00 98.75 170 THR A N 1
ATOM 1314 C CA . THR A 1 170 ? 6.993 -5.520 -21.604 1.00 98.75 170 THR A CA 1
ATOM 1315 C C . THR A 1 170 ? 7.360 -6.904 -22.143 1.00 98.75 170 THR A C 1
ATOM 1317 O O . THR A 1 170 ? 8.471 -7.130 -22.608 1.00 98.75 170 THR A O 1
ATOM 1320 N N . THR A 1 171 ? 6.443 -7.868 -22.083 1.00 98.62 171 THR A N 1
ATOM 1321 C CA . THR A 1 171 ? 6.621 -9.169 -22.752 1.00 98.62 171 THR A CA 1
ATOM 1322 C C . THR A 1 171 ? 6.304 -9.123 -24.250 1.00 98.62 171 THR A C 1
ATOM 1324 O O . THR A 1 171 ? 6.447 -10.138 -24.927 1.00 98.62 171 THR A O 1
ATOM 1327 N N . ASP A 1 172 ? 5.828 -7.987 -24.759 1.00 98.44 172 ASP A N 1
ATOM 1328 C CA . ASP A 1 172 ? 5.563 -7.764 -26.178 1.00 98.44 172 ASP A CA 1
ATOM 1329 C C . ASP A 1 172 ? 6.894 -7.450 -26.891 1.00 98.44 172 ASP A C 1
ATOM 1331 O O . ASP A 1 172 ? 7.575 -6.500 -26.497 1.00 98.44 172 ASP A O 1
ATOM 1335 N N . PRO A 1 173 ? 7.313 -8.230 -27.906 1.00 97.81 173 PRO A N 1
ATOM 1336 C CA . PRO A 1 173 ? 8.565 -7.982 -28.619 1.00 97.81 173 PRO A CA 1
ATOM 1337 C C . PRO A 1 173 ? 8.583 -6.648 -29.382 1.00 97.81 173 PRO A C 1
ATOM 1339 O O . PRO A 1 173 ? 9.673 -6.140 -29.646 1.00 97.81 173 PRO A O 1
ATOM 1342 N N . ASP A 1 174 ? 7.421 -6.070 -29.700 1.00 97.81 174 ASP A N 1
ATOM 1343 C CA . ASP A 1 174 ? 7.313 -4.817 -30.455 1.00 97.81 174 ASP A CA 1
ATOM 1344 C C . ASP A 1 174 ? 7.269 -3.573 -29.546 1.00 97.81 174 ASP A C 1
ATOM 1346 O O . ASP A 1 174 ? 7.501 -2.455 -30.007 1.00 97.81 174 ASP A O 1
ATOM 1350 N N . GLU A 1 175 ? 7.037 -3.752 -28.241 1.00 97.88 175 GLU A N 1
ATOM 1351 C CA . GLU A 1 175 ? 7.017 -2.674 -27.249 1.00 97.88 175 GLU A CA 1
ATOM 1352 C C . GLU A 1 175 ? 8.063 -2.927 -26.164 1.00 97.88 175 GLU A C 1
ATOM 1354 O O . GLU A 1 175 ? 7.876 -3.741 -25.257 1.00 97.88 175 GLU A O 1
ATOM 1359 N N . ARG A 1 176 ? 9.172 -2.190 -26.207 1.00 98.25 176 ARG A N 1
ATOM 1360 C CA . ARG A 1 176 ? 10.273 -2.396 -25.259 1.00 98.25 176 ARG A CA 1
ATOM 1361 C C . ARG A 1 176 ? 9.844 -2.186 -23.805 1.00 98.25 176 ARG A C 1
ATOM 1363 O O . ARG A 1 176 ? 10.166 -3.005 -22.949 1.00 98.25 176 ARG A O 1
ATOM 1370 N N . TRP A 1 177 ? 9.145 -1.096 -23.519 1.00 98.56 177 TRP A N 1
ATOM 1371 C CA . TRP A 1 177 ? 8.703 -0.716 -22.180 1.00 98.56 177 TRP A CA 1
ATOM 1372 C C . TRP A 1 177 ? 7.479 0.197 -22.282 1.00 98.56 177 TRP A C 1
ATOM 1374 O O . TRP A 1 177 ? 7.256 0.811 -23.318 1.00 98.56 177 TRP A O 1
ATOM 1384 N N . ASP A 1 178 ? 6.697 0.293 -21.212 1.00 98.62 178 ASP A N 1
ATOM 1385 C CA . ASP A 1 178 ? 5.579 1.238 -21.100 1.00 98.62 178 ASP A CA 1
ATOM 1386 C C . ASP A 1 178 ? 5.376 1.600 -19.617 1.00 98.62 178 ASP A C 1
ATOM 1388 O O . ASP A 1 178 ? 5.823 0.885 -18.710 1.00 98.62 178 ASP A O 1
ATOM 1392 N N . TYR A 1 179 ? 4.723 2.732 -19.358 1.00 98.44 179 TYR A N 1
ATOM 1393 C CA . TYR A 1 179 ? 4.382 3.155 -18.002 1.00 98.44 179 TYR A CA 1
ATOM 1394 C C . TYR A 1 179 ? 3.298 2.267 -17.407 1.00 98.44 179 TYR A C 1
ATOM 1396 O O . TYR A 1 179 ? 2.476 1.696 -18.120 1.00 98.44 179 TYR A O 1
ATOM 1404 N N . CYS A 1 180 ? 3.244 2.201 -16.080 1.00 97.62 180 CYS A N 1
ATOM 1405 C CA . CYS A 1 180 ? 2.168 1.513 -15.382 1.00 97.62 180 CYS A CA 1
ATOM 1406 C C . CYS A 1 180 ? 1.142 2.490 -14.816 1.00 97.62 180 CYS A C 1
ATOM 1408 O O . CYS A 1 180 ? 1.483 3.573 -14.333 1.00 97.62 180 CYS A O 1
ATOM 1410 N N . ASP A 1 181 ? -0.122 2.071 -14.824 1.00 94.31 181 ASP A N 1
ATOM 1411 C CA . ASP A 1 181 ? -1.214 2.831 -14.220 1.00 94.31 181 ASP A CA 1
ATOM 1412 C C . ASP A 1 181 ? -1.274 2.572 -12.707 1.00 94.31 181 ASP A C 1
ATOM 1414 O O . ASP A 1 181 ? -2.012 1.721 -12.206 1.00 94.31 181 ASP A O 1
ATOM 1418 N N . VAL A 1 182 ? -0.403 3.266 -11.972 1.00 91.44 182 VAL A N 1
ATOM 1419 C CA . VAL A 1 182 ? -0.348 3.231 -10.507 1.00 91.44 182 VAL A CA 1
ATOM 1420 C C . VAL A 1 182 ? -0.939 4.529 -9.946 1.00 91.44 182 VAL A C 1
ATOM 1422 O O . VAL A 1 182 ? -0.475 5.613 -10.314 1.00 91.44 182 VAL A O 1
ATOM 1425 N N . PRO A 1 183 ? -1.913 4.458 -9.016 1.00 87.12 183 PRO A N 1
ATOM 1426 C CA . PRO A 1 183 ? -2.511 5.652 -8.425 1.00 87.12 183 PRO A CA 1
ATOM 1427 C C . PRO A 1 183 ? -1.456 6.477 -7.686 1.00 87.12 183 PRO A C 1
ATOM 1429 O O . PRO A 1 183 ? -0.533 5.917 -7.097 1.00 87.12 183 PRO A O 1
ATOM 1432 N N . VAL A 1 184 ? -1.590 7.803 -7.684 1.00 84.81 184 VAL A N 1
ATOM 1433 C CA . VAL A 1 184 ? -0.691 8.697 -6.939 1.00 84.81 184 VAL A CA 1
ATOM 1434 C C . VAL A 1 184 ? -1.267 8.956 -5.549 1.00 84.81 184 VAL A C 1
ATOM 1436 O O . VAL A 1 184 ? -2.440 9.301 -5.414 1.00 84.81 184 VAL A O 1
ATOM 1439 N N . CYS A 1 185 ? -0.459 8.779 -4.502 1.00 82.25 185 CYS A N 1
ATOM 1440 C CA . CYS A 1 185 ? -0.914 9.009 -3.134 1.00 82.25 185 CYS A CA 1
ATOM 1441 C C . CYS A 1 185 ? -1.203 10.499 -2.897 1.00 82.25 185 CYS A C 1
ATOM 1443 O O . CYS A 1 185 ? -0.423 11.357 -3.305 1.00 82.25 185 CYS A O 1
ATOM 1445 N N . GLY A 1 186 ? -2.277 10.805 -2.165 1.00 66.69 186 GLY A N 1
ATOM 1446 C CA . GLY A 1 186 ? -2.576 12.173 -1.730 1.00 66.69 186 GLY A CA 1
ATOM 1447 C C . GLY A 1 186 ? -3.108 13.103 -2.824 1.00 66.69 186 GLY A C 1
ATOM 1448 O O . GLY A 1 186 ? -3.254 14.295 -2.559 1.00 66.69 186 GLY A O 1
ATOM 1449 N N . MET A 1 187 ? -3.420 12.585 -4.018 1.00 59.38 187 MET A N 1
ATOM 1450 C CA . MET A 1 187 ? -4.296 13.307 -4.940 1.00 59.38 187 MET A CA 1
ATOM 1451 C C . MET A 1 187 ? -5.754 13.179 -4.456 1.00 59.38 187 MET A C 1
ATOM 1453 O O . MET A 1 187 ? -6.169 12.055 -4.158 1.00 59.38 187 MET A O 1
ATOM 1457 N N . PRO A 1 188 ? -6.489 14.298 -4.309 1.00 48.03 188 PRO A N 1
ATOM 1458 C CA . PRO A 1 188 ? -7.903 14.299 -3.933 1.00 48.03 188 PRO A CA 1
ATOM 1459 C C . PRO A 1 188 ? -8.815 13.716 -5.018 1.00 48.03 188 PRO A C 1
ATOM 1461 O O . PRO A 1 188 ? -8.445 13.783 -6.213 1.00 48.03 188 PRO A O 1
#